Protein AF-A0A1H8KKC1-F1 (afdb_monomer)

Structure (mmCIF, N/CA/C/O backbone):
data_AF-A0A1H8KKC1-F1
#
_entry.id   AF-A0A1H8KKC1-F1
#
loop_
_atom_site.group_PDB
_atom_site.id
_atom_site.type_symbol
_atom_site.label_atom_id
_atom_site.label_alt_id
_atom_site.label_comp_id
_atom_site.label_asym_id
_atom_site.label_entity_id
_atom_site.label_seq_id
_atom_site.pdbx_PDB_ins_code
_atom_site.Cartn_x
_atom_site.Cartn_y
_atom_site.Cartn_z
_atom_site.occupancy
_atom_site.B_iso_or_equiv
_atom_site.auth_seq_id
_atom_site.auth_comp_id
_atom_site.auth_asym_id
_atom_site.auth_atom_id
_atom_site.pdbx_PDB_model_num
ATOM 1 N N . MET A 1 1 ? -17.901 3.621 49.741 1.00 59.78 1 MET A N 1
ATOM 2 C CA . MET A 1 1 ? -17.355 4.451 48.638 1.00 59.78 1 MET A CA 1
ATOM 3 C C . MET A 1 1 ? -15.891 4.123 48.328 1.00 59.78 1 MET A C 1
ATOM 5 O O . MET A 1 1 ? -15.571 3.999 47.155 1.00 59.78 1 MET A O 1
ATOM 9 N N . GLN A 1 2 ? -15.038 3.883 49.335 1.00 65.50 2 GLN A N 1
ATOM 10 C CA . GLN A 1 2 ? -13.602 3.574 49.175 1.00 65.50 2 GLN A CA 1
ATOM 11 C C . GLN A 1 2 ? -13.290 2.409 48.209 1.00 65.50 2 GLN A C 1
ATOM 13 O O . GLN A 1 2 ? -12.431 2.554 47.342 1.00 65.50 2 GLN A O 1
ATOM 18 N N . ASN A 1 3 ? -14.054 1.308 48.264 1.00 83.56 3 ASN A N 1
ATOM 19 C CA . ASN A 1 3 ? -13.833 0.157 47.374 1.00 83.56 3 ASN A CA 1
ATOM 20 C C . ASN A 1 3 ? -14.059 0.492 45.889 1.00 83.56 3 ASN A C 1
ATOM 22 O O . ASN A 1 3 ? -13.302 0.036 45.040 1.00 83.56 3 ASN A O 1
ATOM 26 N N . ARG A 1 4 ? -15.053 1.329 45.550 1.00 89.81 4 ARG A N 1
ATOM 27 C CA . ARG A 1 4 ? -15.348 1.677 44.144 1.00 89.81 4 ARG A CA 1
ATOM 28 C C . ARG A 1 4 ? -14.224 2.497 43.518 1.00 89.81 4 ARG A C 1
ATOM 30 O O . ARG A 1 4 ? -13.838 2.231 42.386 1.00 89.81 4 ARG A O 1
ATOM 37 N N . THR A 1 5 ? -13.661 3.443 44.264 1.00 91.19 5 THR A N 1
ATOM 38 C CA . THR A 1 5 ? -12.532 4.257 43.796 1.00 91.19 5 THR A CA 1
ATOM 39 C C . THR A 1 5 ? -11.295 3.401 43.523 1.00 91.19 5 THR A C 1
ATOM 41 O O . THR A 1 5 ? -10.593 3.646 42.544 1.00 91.19 5 THR A O 1
ATOM 44 N N . ALA A 1 6 ? -11.043 2.374 44.343 1.00 94.06 6 ALA A N 1
ATOM 45 C CA . ALA A 1 6 ? -9.953 1.429 44.110 1.00 94.06 6 ALA A CA 1
ATOM 46 C C . ALA A 1 6 ? -10.154 0.627 42.811 1.00 94.06 6 ALA A C 1
ATOM 48 O O . ALA A 1 6 ? -9.242 0.575 41.990 1.00 94.06 6 ALA A O 1
ATOM 49 N N . PHE A 1 7 ? -11.357 0.088 42.571 1.00 94.81 7 PHE A N 1
ATOM 50 C CA . PHE A 1 7 ? -11.666 -0.633 41.327 1.00 94.81 7 PHE A CA 1
ATOM 51 C C . PHE A 1 7 ? -11.572 0.252 40.082 1.00 94.81 7 PHE A C 1
ATOM 53 O O . PHE A 1 7 ? -11.064 -0.184 39.054 1.00 94.81 7 PHE A O 1
ATOM 60 N N . LEU A 1 8 ? -12.010 1.507 40.172 1.00 95.25 8 LEU A N 1
ATOM 61 C CA . LEU A 1 8 ? -11.890 2.471 39.080 1.00 95.25 8 LEU A CA 1
ATOM 62 C C . LEU A 1 8 ? -10.422 2.762 38.726 1.00 95.25 8 LEU A C 1
ATOM 64 O O . LEU A 1 8 ? -10.060 2.760 37.550 1.00 95.25 8 LEU A O 1
ATOM 68 N N . LYS A 1 9 ? -9.560 2.960 39.735 1.00 96.06 9 LYS A N 1
ATOM 69 C CA . LYS A 1 9 ? -8.109 3.102 39.527 1.00 96.06 9 LYS A CA 1
ATOM 70 C C . LYS A 1 9 ? -7.508 1.834 38.921 1.00 96.06 9 LYS A C 1
ATOM 72 O O . LYS A 1 9 ? -6.733 1.930 37.977 1.00 96.06 9 LYS A O 1
ATOM 77 N N . ALA A 1 10 ? -7.896 0.660 39.418 1.00 96.12 10 ALA A N 1
ATOM 78 C CA . ALA A 1 10 ? -7.444 -0.620 38.878 1.00 96.12 10 ALA A CA 1
ATOM 79 C C . ALA A 1 10 ? -7.831 -0.793 37.399 1.00 96.12 10 ALA A C 1
ATOM 81 O O . ALA A 1 10 ? -6.991 -1.199 36.603 1.00 96.12 10 ALA A O 1
ATOM 82 N N . GLY A 1 11 ? -9.055 -0.413 37.010 1.00 96.00 11 GLY A N 1
ATOM 83 C CA . GLY A 1 11 ? -9.489 -0.404 35.610 1.00 96.00 11 GLY A CA 1
ATOM 84 C C . GLY A 1 11 ? -8.635 0.510 34.731 1.00 96.00 11 GLY A C 1
ATOM 85 O O . GLY A 1 11 ? -8.224 0.110 33.643 1.00 96.00 11 GLY A O 1
ATOM 86 N N . ALA A 1 12 ? -8.300 1.705 35.224 1.00 97.38 12 ALA A N 1
ATOM 87 C CA . ALA A 1 12 ? -7.409 2.622 34.519 1.00 97.38 12 ALA A CA 1
ATOM 88 C C . ALA A 1 12 ? -5.997 2.040 34.337 1.00 97.38 12 ALA A C 1
ATOM 90 O O . ALA A 1 12 ? -5.458 2.050 33.230 1.00 97.38 12 ALA A O 1
ATOM 91 N N . TYR A 1 13 ? -5.416 1.475 35.400 1.00 97.44 13 TYR A N 1
ATOM 92 C CA . TYR A 1 13 ? -4.107 0.824 35.325 1.00 97.44 13 TYR A CA 1
ATOM 93 C C . TYR A 1 13 ? -4.112 -0.369 34.370 1.00 97.44 13 TYR A C 1
ATOM 95 O O . TYR A 1 13 ? -3.178 -0.512 33.586 1.00 97.44 13 TYR A O 1
ATOM 103 N N . ALA A 1 14 ? -5.168 -1.186 34.383 1.00 96.81 14 ALA A N 1
ATOM 104 C CA . ALA A 1 14 ? -5.309 -2.316 33.472 1.00 96.81 14 ALA A CA 1
ATOM 105 C C . ALA A 1 14 ? -5.356 -1.863 32.003 1.00 96.81 14 ALA A C 1
ATOM 107 O O . ALA A 1 14 ? -4.668 -2.445 31.168 1.00 96.81 14 ALA A O 1
ATOM 108 N N . GLY A 1 15 ? -6.103 -0.796 31.691 1.00 96.38 15 GLY A N 1
ATOM 109 C CA . GLY A 1 15 ? -6.154 -0.224 30.341 1.00 96.38 15 GLY A CA 1
ATOM 110 C C . GLY A 1 15 ? -4.796 0.295 29.857 1.00 96.38 15 GLY A C 1
ATOM 111 O O . GLY A 1 15 ? -4.370 -0.019 28.741 1.00 96.38 15 GLY A O 1
ATOM 112 N N . PHE A 1 16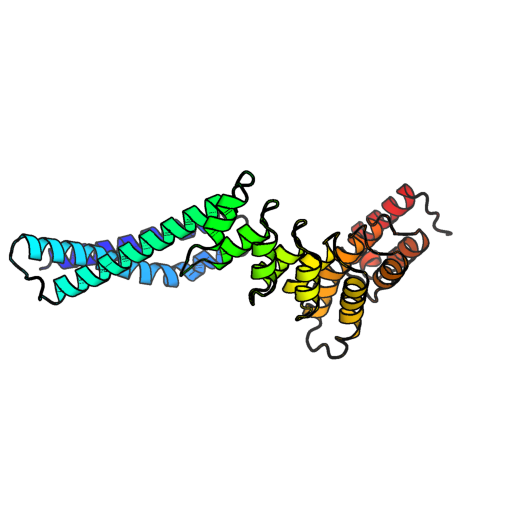 ? -4.080 1.028 30.718 1.00 98.00 16 PHE A N 1
ATOM 113 C CA . PHE A 1 16 ? -2.735 1.522 30.413 1.00 98.00 16 PHE A CA 1
ATOM 114 C C . PHE A 1 16 ? -1.749 0.367 30.188 1.00 98.00 16 PHE A C 1
ATOM 116 O O . PHE A 1 16 ? -1.063 0.311 29.165 1.00 98.00 16 PHE A O 1
ATOM 123 N N . ALA A 1 17 ? -1.697 -0.576 31.133 1.00 97.12 17 ALA A N 1
ATOM 124 C CA . ALA A 1 17 ? -0.772 -1.701 31.107 1.00 97.12 17 ALA A CA 1
ATOM 125 C C . ALA A 1 17 ? -1.034 -2.625 29.912 1.00 97.12 17 ALA A C 1
ATOM 127 O O . ALA A 1 17 ? -0.095 -2.982 29.208 1.00 97.12 17 ALA A O 1
ATOM 128 N N . GLY A 1 18 ? -2.298 -2.955 29.630 1.00 95.88 18 GLY A N 1
ATOM 129 C CA . GLY A 1 18 ? -2.666 -3.786 28.482 1.00 95.88 18 GLY A CA 1
ATOM 130 C C . GLY A 1 18 ? -2.228 -3.171 27.153 1.00 95.88 18 GLY A C 1
ATOM 131 O O . GLY A 1 18 ? -1.627 -3.850 26.325 1.00 95.88 18 GLY A O 1
ATOM 132 N N . THR A 1 19 ? -2.437 -1.864 26.981 1.00 95.94 19 THR A N 1
ATOM 133 C CA . THR A 1 19 ? -1.998 -1.147 25.770 1.00 95.94 19 THR A CA 1
ATOM 134 C C . THR A 1 19 ? -0.480 -1.086 25.669 1.00 95.94 19 THR A C 1
ATOM 136 O O . THR A 1 19 ? 0.076 -1.262 24.590 1.00 95.94 19 THR A O 1
ATOM 139 N N . THR A 1 20 ? 0.204 -0.905 26.799 1.00 96.12 20 THR A N 1
ATOM 140 C CA . THR A 1 20 ? 1.671 -0.918 26.861 1.00 96.12 20 THR A CA 1
ATOM 141 C C . THR A 1 20 ? 2.222 -2.271 26.420 1.00 96.12 20 THR A C 1
ATOM 143 O O . THR A 1 20 ? 3.090 -2.322 25.554 1.00 96.12 20 THR A O 1
ATOM 146 N N . ILE A 1 21 ? 1.680 -3.367 26.958 1.00 96.50 21 ILE A N 1
ATOM 147 C CA . ILE A 1 21 ? 2.078 -4.732 26.595 1.00 96.50 21 ILE A CA 1
ATOM 148 C C . ILE A 1 21 ? 1.839 -4.979 25.103 1.00 96.50 21 ILE A C 1
ATOM 150 O O . ILE A 1 21 ? 2.734 -5.474 24.421 1.00 96.50 21 ILE A O 1
ATOM 154 N N . PHE A 1 22 ? 0.671 -4.588 24.585 1.00 95.12 22 PHE A N 1
ATOM 155 C CA . PHE A 1 22 ? 0.351 -4.729 23.166 1.00 95.12 22 PHE A CA 1
ATOM 156 C C . PHE A 1 22 ? 1.339 -3.970 22.273 1.00 95.12 22 PHE A C 1
ATOM 158 O O . PHE A 1 22 ? 1.844 -4.537 21.308 1.00 95.12 22 PHE A O 1
ATOM 165 N N . ILE A 1 23 ? 1.652 -2.713 22.603 1.00 94.19 23 ILE A N 1
ATOM 166 C CA . ILE A 1 23 ? 2.611 -1.908 21.837 1.00 94.19 23 ILE A CA 1
ATOM 167 C C . ILE A 1 23 ? 3.994 -2.546 21.884 1.00 94.19 23 ILE A C 1
ATOM 169 O O . ILE A 1 23 ? 4.608 -2.718 20.838 1.00 94.19 23 ILE A O 1
ATOM 173 N N . VAL A 1 24 ? 4.473 -2.943 23.065 1.00 94.69 24 VAL A N 1
ATOM 174 C CA . VAL A 1 24 ? 5.769 -3.620 23.207 1.00 94.69 24 VAL A CA 1
ATOM 175 C C . VAL A 1 24 ? 5.807 -4.863 22.317 1.00 94.69 24 VAL A C 1
ATOM 177 O O . VAL A 1 24 ? 6.713 -5.002 21.499 1.00 94.69 24 VAL A O 1
ATOM 180 N N . GLN A 1 25 ? 4.788 -5.719 22.385 1.00 94.38 25 GLN A N 1
ATOM 181 C CA . GLN A 1 25 ? 4.707 -6.903 21.535 1.00 94.38 25 GLN A CA 1
ATOM 182 C C . GLN A 1 25 ? 4.684 -6.548 20.040 1.00 94.38 25 GLN A C 1
ATOM 184 O O . GLN A 1 25 ? 5.414 -7.161 19.263 1.00 94.38 25 GLN A O 1
ATOM 189 N N . ALA A 1 26 ? 3.897 -5.554 19.624 1.00 91.69 26 ALA A N 1
ATOM 190 C CA . ALA A 1 26 ? 3.816 -5.116 18.231 1.00 91.69 26 ALA A CA 1
ATOM 191 C C . ALA A 1 26 ? 5.156 -4.569 17.712 1.00 91.69 26 ALA A C 1
ATOM 193 O O . ALA A 1 26 ? 5.534 -4.844 16.577 1.00 91.69 26 ALA A O 1
ATOM 194 N N . VAL A 1 27 ? 5.905 -3.837 18.542 1.00 93.50 27 VAL A N 1
ATOM 195 C CA . VAL A 1 27 ? 7.229 -3.321 18.177 1.00 93.50 27 VAL A CA 1
ATOM 196 C C . VAL A 1 27 ? 8.231 -4.457 18.001 1.00 93.50 27 VAL A C 1
ATOM 198 O O . VAL A 1 27 ? 8.901 -4.514 16.974 1.00 93.50 27 VAL A O 1
ATOM 201 N N . PHE A 1 28 ? 8.300 -5.388 18.953 1.00 93.00 28 PHE A N 1
ATOM 202 C CA . PHE A 1 28 ? 9.265 -6.494 18.908 1.00 93.00 28 PHE A CA 1
ATOM 203 C C . PHE A 1 28 ? 8.916 -7.593 17.896 1.00 93.00 28 PHE A C 1
ATOM 205 O O . PHE A 1 28 ? 9.763 -8.426 17.589 1.00 93.00 28 PHE A O 1
ATOM 212 N N . THR A 1 29 ? 7.695 -7.599 17.359 1.00 92.50 29 THR A N 1
ATOM 213 C CA . THR A 1 29 ? 7.282 -8.509 16.276 1.00 92.50 29 THR A CA 1
ATOM 214 C C . THR A 1 29 ? 7.305 -7.851 14.895 1.00 92.50 29 THR A C 1
ATOM 216 O O . THR A 1 29 ? 7.076 -8.527 13.893 1.00 92.50 29 THR A O 1
ATOM 219 N N . SER A 1 30 ? 7.587 -6.548 14.814 1.00 89.94 30 SER A N 1
ATOM 220 C CA . SER A 1 30 ? 7.600 -5.814 13.551 1.00 89.94 30 SER A CA 1
ATOM 221 C C . SER A 1 30 ? 8.917 -5.990 12.799 1.00 89.94 30 SER A C 1
ATOM 223 O O . SER A 1 30 ? 9.997 -5.931 13.379 1.00 89.94 30 SER A O 1
ATOM 225 N N . ALA A 1 31 ? 8.823 -6.117 11.475 1.00 85.31 31 ALA A N 1
ATOM 226 C CA . ALA A 1 31 ? 9.973 -6.085 10.573 1.00 85.31 31 ALA A CA 1
ATOM 227 C C . ALA A 1 31 ? 10.415 -4.651 10.207 1.00 85.31 31 ALA A C 1
ATOM 229 O O . ALA A 1 31 ? 11.381 -4.474 9.468 1.00 85.31 31 ALA A O 1
ATOM 230 N N . SER A 1 32 ? 9.706 -3.618 10.684 1.00 86.12 32 SER A N 1
ATOM 231 C CA . SER A 1 32 ? 10.012 -2.221 10.362 1.00 86.12 32 SER A CA 1
ATOM 232 C C . SER A 1 32 ? 11.004 -1.606 11.346 1.00 86.12 32 SER A C 1
ATOM 234 O O . SER A 1 32 ? 10.767 -1.597 12.554 1.00 86.12 32 SER A O 1
ATOM 236 N N . SER A 1 33 ? 12.049 -0.959 10.827 1.00 80.94 33 SER A N 1
ATOM 237 C CA . SER A 1 33 ? 12.998 -0.170 11.625 1.00 80.94 33 SER A CA 1
ATOM 238 C C . SER A 1 33 ? 12.344 1.024 12.333 1.00 80.94 33 SER A C 1
ATOM 240 O O . SER A 1 33 ? 12.820 1.461 13.379 1.00 80.94 33 SER A O 1
ATOM 242 N N . THR A 1 34 ? 11.211 1.524 11.827 1.00 86.38 34 THR A N 1
ATOM 243 C CA . THR A 1 34 ? 10.453 2.619 12.457 1.00 86.38 34 THR A CA 1
ATOM 244 C C . THR A 1 34 ? 9.564 2.161 13.612 1.00 86.38 34 THR A C 1
ATOM 246 O O . THR A 1 34 ? 9.026 3.001 14.333 1.00 86.38 34 THR A O 1
ATOM 249 N N . ALA A 1 35 ? 9.422 0.850 13.840 1.00 88.06 35 ALA A N 1
ATOM 250 C CA . ALA A 1 35 ? 8.540 0.321 14.876 1.00 88.06 35 ALA A CA 1
ATOM 251 C C . ALA A 1 35 ? 8.918 0.811 16.283 1.00 88.06 35 ALA A C 1
ATOM 253 O O . ALA A 1 35 ? 8.034 1.063 17.096 1.00 88.06 35 ALA A O 1
ATOM 254 N N . ALA A 1 36 ? 10.208 1.043 16.554 1.00 90.44 36 ALA A N 1
ATOM 255 C CA . ALA A 1 36 ? 10.691 1.537 17.845 1.00 90.44 36 ALA A CA 1
ATOM 256 C C . ALA A 1 36 ? 10.066 2.881 18.273 1.00 90.44 36 ALA A C 1
ATOM 258 O O . ALA A 1 36 ? 9.927 3.134 19.471 1.00 90.44 36 ALA A O 1
ATOM 259 N N . ILE A 1 37 ? 9.604 3.708 17.322 1.00 90.38 37 ILE A N 1
ATOM 260 C CA . ILE A 1 37 ? 8.856 4.947 17.606 1.00 90.38 37 ILE A CA 1
ATOM 261 C C . ILE A 1 37 ? 7.595 4.648 18.436 1.00 90.38 37 ILE A C 1
ATOM 263 O O . ILE A 1 37 ? 7.208 5.448 19.289 1.00 90.38 37 ILE A O 1
ATOM 267 N N . GLY A 1 38 ? 6.995 3.466 18.262 1.00 88.06 38 GLY A N 1
ATOM 268 C CA . GLY A 1 38 ? 5.845 3.011 19.039 1.00 88.06 38 GLY A CA 1
ATOM 269 C C . GLY A 1 38 ? 6.093 3.002 20.550 1.00 88.06 38 GLY A C 1
ATOM 270 O O . GLY A 1 38 ? 5.189 3.352 21.305 1.00 88.06 38 GLY A O 1
ATOM 271 N N . LEU A 1 39 ? 7.318 2.704 21.003 1.00 93.12 39 LEU A N 1
ATOM 272 C CA . LEU A 1 39 ? 7.665 2.723 22.431 1.00 93.12 39 LEU A CA 1
ATOM 273 C C . LEU A 1 39 ? 7.623 4.143 23.011 1.00 93.12 39 LEU A C 1
ATOM 275 O O . LEU A 1 39 ? 7.137 4.351 24.120 1.00 93.12 39 LEU A O 1
ATOM 279 N N . ILE A 1 40 ? 8.069 5.138 22.241 1.00 94.62 40 ILE A N 1
ATOM 280 C CA . ILE A 1 40 ? 8.022 6.554 22.640 1.00 94.62 40 ILE A CA 1
ATOM 281 C C . ILE A 1 40 ? 6.565 7.030 22.729 1.00 94.62 40 ILE A C 1
ATOM 283 O O . ILE A 1 40 ? 6.220 7.858 23.570 1.00 94.62 40 ILE A O 1
ATOM 287 N N . MET A 1 41 ? 5.686 6.470 21.896 1.00 93.88 41 MET A N 1
ATOM 288 C CA . MET A 1 41 ? 4.268 6.824 21.851 1.00 93.88 41 MET A CA 1
ATOM 289 C C . MET A 1 41 ? 3.404 6.111 22.906 1.00 93.88 41 MET A C 1
ATOM 291 O O . MET A 1 41 ? 2.202 6.375 22.976 1.00 93.88 41 MET A O 1
ATOM 295 N N . ILE A 1 42 ? 3.974 5.255 23.768 1.00 95.38 42 ILE A N 1
ATOM 296 C CA . ILE A 1 42 ? 3.220 4.537 24.814 1.00 95.38 42 ILE A CA 1
ATOM 297 C C . ILE A 1 42 ? 2.340 5.471 25.659 1.00 95.38 42 ILE A C 1
ATOM 299 O O . ILE A 1 42 ? 1.173 5.135 25.838 1.00 95.38 42 ILE A O 1
ATOM 303 N N . PRO A 1 43 ? 2.792 6.646 26.143 1.00 95.88 43 PRO A N 1
ATOM 304 C CA . PRO A 1 43 ? 1.923 7.534 26.915 1.00 95.88 43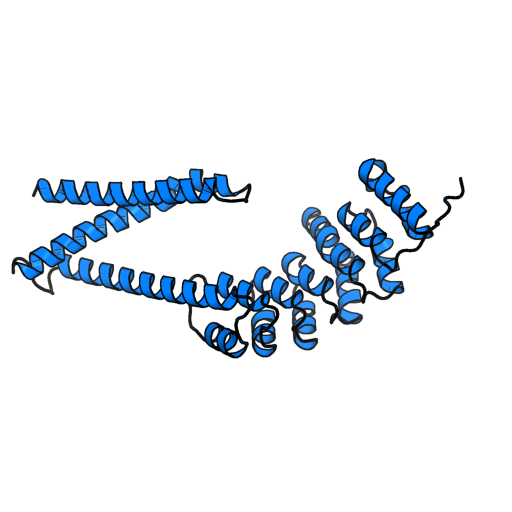 PRO A CA 1
ATOM 305 C C . PRO A 1 43 ? 0.711 8.030 26.112 1.00 95.88 43 PRO A C 1
ATOM 307 O O . PRO A 1 43 ? -0.398 8.086 26.644 1.00 95.88 43 PRO A O 1
ATOM 310 N N . PHE A 1 44 ? 0.900 8.330 24.822 1.00 95.06 44 PHE A N 1
ATOM 311 C CA . PHE A 1 44 ? -0.152 8.854 23.945 1.00 95.06 44 PHE A CA 1
ATOM 312 C C . PHE A 1 44 ? -1.274 7.844 23.700 1.00 95.06 44 PHE A C 1
ATOM 314 O O . PHE A 1 44 ? -2.427 8.246 23.579 1.00 95.06 44 PHE A O 1
ATOM 321 N N . TYR A 1 45 ? -0.967 6.546 23.681 1.00 93.38 45 TYR A N 1
ATOM 322 C CA . TYR A 1 45 ? -1.973 5.484 23.560 1.00 93.38 45 TYR A CA 1
ATOM 323 C C . TYR A 1 45 ? -2.444 4.952 24.920 1.00 93.38 45 TYR A C 1
ATOM 325 O O . TYR A 1 45 ? -3.616 4.618 25.103 1.00 93.38 45 TYR A O 1
ATOM 333 N N . GLY A 1 46 ? -1.542 4.909 25.897 1.00 96.19 46 GLY A N 1
ATOM 334 C CA . GLY A 1 46 ? -1.777 4.366 27.226 1.00 96.19 46 GLY A CA 1
ATOM 335 C C . GLY A 1 46 ? -2.752 5.205 28.044 1.00 96.19 46 GLY A C 1
ATOM 336 O O . GLY A 1 46 ? -3.636 4.639 28.683 1.00 96.19 46 GLY A O 1
ATOM 337 N N . PHE A 1 47 ? -2.653 6.540 28.019 1.00 96.69 47 PHE A N 1
ATOM 338 C CA . PHE A 1 47 ? -3.579 7.396 28.774 1.00 96.69 47 PHE A CA 1
ATOM 339 C C . PHE A 1 47 ? -5.031 7.319 28.268 1.00 96.69 47 PHE A C 1
ATOM 341 O O . PHE A 1 47 ? -5.923 7.117 29.098 1.00 96.69 47 PHE A O 1
ATOM 348 N N . PRO A 1 48 ? -5.315 7.396 26.951 1.00 96.25 48 PRO A N 1
ATOM 349 C CA . PRO A 1 48 ? -6.656 7.125 26.438 1.00 96.25 48 PRO A CA 1
ATOM 350 C C . PRO A 1 48 ? -7.166 5.737 26.829 1.00 96.25 48 PRO A C 1
ATOM 352 O O . PRO A 1 48 ? -8.301 5.608 27.290 1.00 96.25 48 PRO A O 1
ATOM 355 N N . ALA A 1 49 ? -6.323 4.705 26.727 1.00 96.06 49 ALA A N 1
ATOM 356 C CA . ALA A 1 49 ? -6.700 3.353 27.121 1.00 96.06 49 ALA A CA 1
ATOM 357 C C . ALA A 1 49 ? -6.986 3.224 28.624 1.00 96.06 49 ALA A C 1
ATOM 359 O O . ALA A 1 49 ? -7.899 2.498 29.017 1.00 96.06 49 ALA A O 1
ATOM 360 N N . ALA A 1 50 ? -6.270 3.966 29.471 1.00 97.50 50 ALA A N 1
ATOM 361 C CA . ALA A 1 50 ? -6.582 4.080 30.891 1.00 97.50 50 ALA A CA 1
ATOM 362 C C . ALA A 1 50 ? -7.975 4.693 31.106 1.00 97.50 50 ALA A C 1
ATOM 364 O O . ALA A 1 50 ? -8.759 4.192 31.911 1.00 97.50 50 ALA A O 1
ATOM 365 N N . GLY A 1 51 ? -8.318 5.735 30.344 1.00 96.94 51 GLY A N 1
ATOM 366 C CA . GLY A 1 51 ? -9.659 6.320 30.337 1.00 96.94 51 GLY A CA 1
ATOM 367 C C . GLY A 1 51 ? -10.742 5.309 29.945 1.00 96.94 51 GLY A C 1
ATOM 368 O O . GLY A 1 51 ? -11.755 5.197 30.634 1.00 96.94 51 GLY A O 1
ATOM 369 N N . VAL A 1 52 ? -10.504 4.513 28.897 1.00 96.50 52 VAL A N 1
ATOM 370 C CA . VAL A 1 52 ? -11.410 3.431 28.466 1.00 96.50 52 VAL A CA 1
ATOM 371 C C . VAL A 1 52 ? -11.558 2.367 29.556 1.00 96.50 52 VAL A C 1
ATOM 373 O O . VAL A 1 52 ? -12.678 1.983 29.891 1.00 96.50 52 VAL A O 1
ATOM 376 N N . GLY A 1 53 ? -10.451 1.923 30.159 1.00 96.94 53 GLY A N 1
ATOM 377 C CA . GLY A 1 53 ? -10.457 0.945 31.249 1.00 96.94 53 GLY A CA 1
ATOM 378 C C . GLY A 1 53 ? -11.222 1.435 32.482 1.00 96.94 53 GLY A C 1
ATOM 379 O O . GLY A 1 53 ? -12.023 0.698 33.059 1.00 96.94 53 GLY A O 1
ATOM 380 N N . TRP A 1 54 ? -11.053 2.707 32.850 1.00 97.81 54 TRP A N 1
ATOM 381 C CA . TRP A 1 54 ? -11.839 3.354 33.902 1.00 97.81 54 TRP A CA 1
ATOM 382 C C . TRP A 1 54 ? -13.332 3.399 33.554 1.00 97.81 54 TRP A C 1
ATOM 384 O O . TRP A 1 54 ? -14.172 3.018 34.372 1.00 97.81 54 TRP A O 1
ATOM 394 N N . ALA A 1 55 ? -13.669 3.824 32.333 1.00 97.12 55 ALA A N 1
ATOM 395 C CA . ALA A 1 55 ? -15.046 3.98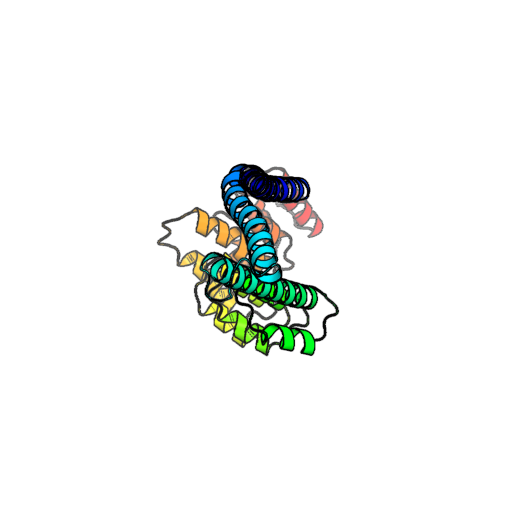2 31.873 1.00 97.12 55 ALA A CA 1
ATOM 396 C C . ALA A 1 55 ? -15.792 2.643 31.772 1.00 97.12 55 ALA A C 1
ATOM 398 O O . ALA A 1 55 ? -16.988 2.587 32.064 1.00 97.12 55 ALA A O 1
ATOM 399 N N . LEU A 1 56 ? -15.094 1.550 31.450 1.00 96.88 56 LEU A N 1
ATOM 400 C CA . LEU A 1 56 ? -15.635 0.190 31.504 1.00 96.88 56 LEU A CA 1
ATOM 401 C C . LEU A 1 56 ? -16.052 -0.201 32.926 1.00 96.88 56 LEU A C 1
ATOM 403 O O . LEU A 1 56 ? -17.188 -0.627 33.142 1.00 96.88 56 LEU A O 1
ATOM 407 N N . VAL A 1 57 ? -15.168 -0.004 33.909 1.00 97.00 57 VAL A N 1
ATOM 408 C CA . VAL A 1 57 ? -15.474 -0.300 35.320 1.00 97.00 57 VAL A CA 1
ATOM 409 C C . VAL A 1 57 ? -16.590 0.608 35.841 1.00 97.00 57 VAL A C 1
ATOM 411 O O . VAL A 1 57 ? -17.501 0.145 36.529 1.00 97.00 57 VAL A O 1
ATOM 414 N N . TYR A 1 58 ? -16.567 1.892 35.477 1.00 96.88 58 TYR A N 1
ATOM 415 C CA . TYR A 1 58 ? -17.634 2.837 35.801 1.00 96.88 58 TYR A CA 1
ATOM 416 C C . TYR A 1 58 ? -18.986 2.371 35.250 1.00 96.88 58 TYR A C 1
ATOM 418 O O . TYR A 1 58 ? -19.978 2.333 35.980 1.00 96.88 58 TYR A O 1
ATOM 426 N N . SER A 1 59 ? -19.014 1.963 33.980 1.00 96.69 59 SER A N 1
ATOM 427 C CA . SER A 1 59 ? -20.227 1.491 33.312 1.00 96.69 59 SER A CA 1
ATOM 428 C C . SER A 1 59 ? -20.765 0.219 33.961 1.00 96.69 59 SER A C 1
ATOM 430 O O . SER A 1 59 ? -21.972 0.104 34.166 1.00 96.69 59 SER A O 1
ATOM 432 N N . ALA A 1 60 ? -19.889 -0.699 34.382 1.00 95.94 60 ALA A N 1
ATOM 433 C CA . ALA A 1 60 ? -20.292 -1.883 35.136 1.00 95.94 60 ALA A CA 1
ATOM 434 C C . ALA A 1 60 ? -20.985 -1.513 36.460 1.00 95.94 60 ALA A C 1
ATOM 436 O O . ALA A 1 60 ? -22.049 -2.053 36.768 1.00 95.94 60 ALA A O 1
ATOM 437 N N . PHE A 1 61 ? -20.448 -0.549 37.219 1.00 95.88 61 PHE A N 1
ATOM 438 C CA . PHE A 1 61 ? -21.114 -0.068 38.434 1.00 95.88 61 PHE A CA 1
ATOM 439 C C . PHE A 1 61 ? -22.452 0.616 38.146 1.00 95.88 61 PHE A C 1
ATOM 441 O O . PHE A 1 61 ? -23.412 0.361 38.868 1.00 95.88 61 PHE A O 1
ATOM 448 N N . ALA A 1 62 ? -22.545 1.425 37.089 1.00 95.19 62 ALA A N 1
ATOM 449 C CA . ALA A 1 62 ? -23.800 2.065 36.697 1.00 95.19 62 ALA A CA 1
ATOM 450 C C . ALA A 1 62 ? -24.887 1.032 36.344 1.00 95.19 62 ALA A C 1
ATOM 452 O O . ALA A 1 62 ? -26.033 1.174 36.767 1.00 95.19 62 ALA A O 1
ATOM 453 N N . VAL A 1 63 ? -24.523 -0.046 35.640 1.00 94.94 63 VAL A N 1
ATOM 454 C CA . VAL A 1 63 ? -25.434 -1.159 35.321 1.00 94.94 63 VAL A CA 1
ATOM 455 C C . VAL A 1 63 ? -25.857 -1.917 36.583 1.00 94.94 63 VAL A C 1
ATOM 457 O O . VAL A 1 63 ? -27.027 -2.270 36.720 1.00 94.94 63 VAL A O 1
ATOM 460 N N . LEU A 1 64 ? -24.941 -2.154 37.528 1.00 94.62 64 LEU A N 1
ATOM 461 C CA . LEU A 1 64 ? -25.267 -2.793 38.810 1.00 94.62 64 LEU A CA 1
ATOM 462 C C . LEU A 1 64 ? -26.198 -1.924 39.668 1.00 94.62 64 LEU A C 1
ATOM 464 O O . LEU A 1 64 ? -27.135 -2.441 40.278 1.00 94.62 64 LEU A O 1
ATOM 468 N N . ASP A 1 65 ? -25.973 -0.612 39.702 1.00 94.00 65 ASP A N 1
ATOM 469 C CA . ASP A 1 65 ? -26.827 0.331 40.429 1.00 94.00 65 ASP A CA 1
ATOM 470 C C . ASP A 1 65 ? -28.225 0.414 39.799 1.00 94.00 65 ASP A C 1
ATOM 472 O O . ASP A 1 65 ? -29.219 0.410 40.523 1.00 94.00 65 ASP A O 1
ATOM 476 N N . LEU A 1 66 ? -28.320 0.382 38.466 1.00 94.31 66 LEU A N 1
ATOM 477 C CA . LEU A 1 66 ? -29.594 0.292 37.750 1.00 94.31 66 LEU A CA 1
ATOM 478 C C . LEU A 1 66 ? -30.331 -1.024 38.059 1.00 94.31 66 LEU A C 1
ATOM 480 O O . LEU A 1 66 ? -31.513 -1.004 38.392 1.00 94.31 66 LEU A O 1
ATOM 484 N N . ARG A 1 67 ? -29.636 -2.171 38.010 1.00 94.88 67 ARG A N 1
ATOM 485 C CA . ARG A 1 67 ? -30.224 -3.498 38.298 1.00 94.88 67 ARG A CA 1
ATOM 486 C C . ARG A 1 67 ? -30.679 -3.658 39.745 1.00 94.88 67 ARG A C 1
ATOM 488 O O . ARG A 1 67 ? -31.648 -4.360 40.002 1.00 94.88 67 ARG A O 1
ATOM 495 N N . SER A 1 68 ? -29.976 -3.031 40.685 1.00 94.06 68 SER A N 1
ATOM 496 C CA . SER A 1 68 ? -30.320 -3.072 42.113 1.00 94.06 68 SER A CA 1
ATOM 497 C C . SER A 1 68 ? -31.364 -2.027 42.522 1.00 94.06 68 SER A C 1
ATOM 499 O O . SER A 1 68 ? -31.652 -1.901 43.710 1.00 94.06 68 SER A O 1
ATOM 501 N N . GLY A 1 69 ? -31.917 -1.267 41.568 1.00 93.25 69 GLY A N 1
ATOM 502 C CA . GLY A 1 69 ? -32.916 -0.227 41.827 1.00 93.25 69 GLY A CA 1
ATOM 503 C C . GLY A 1 69 ? -32.358 1.040 42.486 1.00 93.25 69 GLY A C 1
ATOM 504 O O . GLY A 1 69 ? -33.125 1.913 42.878 1.00 93.25 69 GLY A O 1
ATOM 505 N N . LYS A 1 70 ? -31.030 1.166 42.611 1.00 91.81 70 LYS A N 1
ATOM 506 C CA . LYS A 1 70 ? -30.349 2.333 43.205 1.00 91.81 70 LYS A CA 1
ATOM 507 C C . LYS A 1 70 ? -30.213 3.507 42.239 1.00 91.81 70 LYS A C 1
ATOM 509 O O . LYS A 1 70 ? -29.925 4.620 42.670 1.00 91.81 70 LYS A O 1
ATOM 514 N N . ALA A 1 71 ? -30.385 3.260 40.945 1.00 93.31 71 ALA A N 1
ATOM 515 C CA . ALA A 1 71 ? -30.381 4.268 39.898 1.00 93.31 71 ALA A CA 1
ATOM 516 C C . ALA A 1 71 ? -31.532 4.020 38.919 1.00 93.31 71 ALA A C 1
ATOM 518 O O . ALA A 1 71 ? -32.021 2.901 38.779 1.00 93.31 71 ALA A O 1
ATOM 519 N N . SER A 1 72 ? -31.942 5.073 38.221 1.00 95.12 72 SER A N 1
ATOM 520 C CA . SER A 1 72 ? -32.924 5.017 37.134 1.00 95.12 72 SER A CA 1
ATOM 521 C C . SER A 1 72 ? -32.260 5.296 35.785 1.00 95.12 72 SER A C 1
ATOM 523 O O . SER A 1 72 ? -31.161 5.850 35.728 1.00 95.12 72 SER A O 1
ATOM 525 N N . TRP A 1 73 ? -32.949 4.992 34.683 1.00 93.19 73 TRP A N 1
ATOM 526 C CA . TRP A 1 73 ? -32.478 5.293 33.323 1.00 93.19 73 TRP A CA 1
ATOM 527 C C . TRP A 1 73 ? -32.190 6.781 33.076 1.00 93.19 73 TRP A C 1
ATOM 529 O O . TRP A 1 73 ? -31.346 7.112 32.249 1.00 93.19 73 TRP A O 1
ATOM 539 N N . ASN A 1 74 ? -32.839 7.682 33.823 1.00 95.12 74 ASN A N 1
ATOM 540 C CA . ASN A 1 74 ? -32.609 9.125 33.722 1.00 95.12 74 ASN A CA 1
ATOM 541 C C . ASN A 1 74 ? -31.429 9.621 34.584 1.00 95.12 74 ASN A C 1
ATOM 543 O O . ASN A 1 74 ? -31.129 10.812 34.626 1.00 95.12 74 ASN A O 1
ATOM 547 N N . SER A 1 75 ? -30.760 8.726 35.316 1.00 94.81 75 SER A N 1
ATOM 548 C CA . SER A 1 75 ? -29.601 9.088 36.133 1.00 94.81 75 SER A CA 1
ATOM 549 C C . SER A 1 75 ? -28.395 9.366 35.237 1.00 94.81 75 SER A C 1
ATOM 551 O O . SER A 1 75 ? -28.056 8.544 34.386 1.00 94.81 75 SER A O 1
ATOM 553 N N . ARG A 1 76 ? -27.686 10.479 35.475 1.00 93.38 76 ARG A N 1
ATOM 554 C CA . ARG A 1 76 ? -26.508 10.887 34.678 1.00 93.38 76 ARG A CA 1
ATOM 555 C C . ARG A 1 76 ? -25.471 9.771 34.519 1.00 93.38 76 ARG A C 1
ATOM 557 O O . ARG A 1 76 ? -24.943 9.574 33.432 1.00 93.38 76 ARG A O 1
ATOM 564 N N . ASN A 1 77 ? -25.226 9.007 35.584 1.00 92.62 77 ASN A N 1
ATOM 565 C CA . ASN A 1 77 ? -24.261 7.905 35.573 1.00 92.62 77 ASN A CA 1
ATOM 566 C C . ASN A 1 77 ? -24.673 6.780 34.610 1.00 92.62 77 ASN A C 1
ATOM 568 O O . ASN A 1 77 ? -23.835 6.216 33.911 1.00 92.62 77 ASN A O 1
ATOM 572 N N . VAL A 1 78 ? -25.973 6.473 34.560 1.00 95.56 78 VAL A N 1
ATOM 573 C CA . VAL A 1 78 ? -26.539 5.442 33.681 1.00 95.56 78 VAL A CA 1
ATOM 574 C C . VAL A 1 78 ? -26.547 5.925 32.234 1.00 95.56 78 VAL A C 1
ATOM 576 O O . VAL A 1 78 ? -26.170 5.167 31.349 1.00 95.56 78 VAL A O 1
ATOM 579 N N . GLN A 1 79 ? -26.890 7.193 31.991 1.00 96.44 79 GLN A N 1
ATOM 580 C CA . GLN A 1 79 ? -26.828 7.790 30.654 1.00 96.44 79 GLN A CA 1
ATOM 581 C C . GLN A 1 79 ? -25.397 7.809 30.105 1.00 96.44 79 GLN A C 1
ATOM 583 O O . GLN A 1 79 ? -25.180 7.399 28.968 1.00 96.44 79 GLN A O 1
ATOM 588 N N . PHE A 1 80 ? -24.413 8.206 30.920 1.00 95.56 80 PHE A N 1
ATOM 589 C CA . PHE A 1 80 ? -23.002 8.149 30.533 1.00 95.56 80 PHE A CA 1
ATOM 590 C C . PHE A 1 80 ? -22.580 6.723 30.166 1.00 95.56 80 PHE A C 1
ATOM 592 O O . PHE A 1 80 ? -22.011 6.507 29.099 1.00 95.56 80 PHE A O 1
ATOM 599 N N . ALA A 1 81 ? -22.898 5.745 31.021 1.00 96.19 81 ALA A N 1
ATOM 600 C CA . ALA A 1 81 ? -22.584 4.343 30.764 1.00 96.19 81 ALA A CA 1
ATOM 601 C C . ALA A 1 81 ? -23.258 3.827 29.484 1.00 96.19 81 ALA A C 1
ATOM 603 O O . ALA A 1 81 ? -22.622 3.137 28.693 1.00 96.19 81 ALA A O 1
ATOM 604 N N . ALA A 1 82 ? -24.521 4.191 29.246 1.00 96.31 82 ALA A N 1
ATOM 605 C CA . ALA A 1 82 ? -25.251 3.805 28.044 1.00 96.31 82 ALA A CA 1
ATOM 606 C C . ALA A 1 82 ? -24.600 4.371 26.774 1.00 96.31 82 ALA A C 1
ATOM 608 O O . ALA A 1 82 ? -24.368 3.623 25.827 1.00 96.31 82 ALA A O 1
ATOM 609 N N . VAL A 1 83 ? -24.245 5.661 26.769 1.00 97.12 83 VAL A N 1
ATOM 610 C CA . VAL A 1 83 ? -23.559 6.301 25.636 1.00 97.12 83 VAL A CA 1
ATOM 611 C C . VAL A 1 83 ? -22.186 5.672 25.408 1.00 97.12 83 VAL A C 1
ATOM 613 O O . VAL A 1 83 ? -21.866 5.295 24.283 1.00 97.12 83 VAL A O 1
ATOM 616 N N . PHE A 1 84 ? -21.390 5.501 26.466 1.00 96.81 84 PHE A N 1
ATOM 617 C CA . PHE A 1 84 ? -20.064 4.894 26.368 1.00 96.81 84 PHE A CA 1
ATOM 618 C C . PHE A 1 84 ? -20.125 3.467 25.805 1.00 96.81 84 PHE A C 1
ATOM 620 O O . PHE A 1 84 ? -19.391 3.143 24.873 1.00 96.81 84 PHE A O 1
ATOM 627 N N . LEU A 1 85 ? -21.028 2.626 26.319 1.00 96.69 85 LEU A N 1
ATOM 628 C CA . LEU A 1 85 ? -21.196 1.254 25.839 1.00 96.69 85 LEU A CA 1
ATOM 629 C C . LEU A 1 85 ? -21.721 1.207 24.399 1.00 96.69 85 LEU A C 1
ATOM 631 O O . LEU A 1 85 ? -21.265 0.367 23.627 1.00 96.69 85 LEU A O 1
ATOM 635 N N . ALA A 1 86 ? -22.625 2.110 24.009 1.00 96.88 86 ALA A N 1
ATOM 636 C CA . ALA A 1 86 ? -23.103 2.202 22.630 1.00 96.88 86 ALA A CA 1
ATOM 637 C C . ALA A 1 86 ? -21.971 2.576 21.658 1.00 96.88 86 ALA A C 1
ATOM 639 O O . ALA A 1 86 ? -21.818 1.932 20.620 1.00 96.88 86 ALA A O 1
ATOM 640 N N . VAL A 1 87 ? -21.136 3.558 22.016 1.00 95.56 87 VAL A N 1
ATOM 641 C CA . VAL A 1 87 ? -19.951 3.939 21.229 1.00 95.56 87 VAL A CA 1
ATOM 642 C C . VAL A 1 87 ? -18.953 2.784 21.149 1.00 95.56 87 VAL A C 1
ATOM 644 O O . VAL A 1 87 ? -18.435 2.501 20.071 1.00 95.56 87 VAL A O 1
ATOM 647 N N . LEU A 1 88 ? -18.710 2.080 22.259 1.00 94.88 88 LEU A N 1
ATOM 648 C CA . LEU A 1 88 ? -17.798 0.938 22.294 1.00 94.88 88 LEU A CA 1
ATOM 649 C C . LEU A 1 88 ? -18.290 -0.218 21.410 1.00 94.88 88 LEU A C 1
ATOM 651 O O . LEU A 1 88 ? -17.502 -0.802 20.668 1.00 94.88 88 LEU A O 1
ATOM 655 N N . LEU A 1 89 ? -19.589 -0.527 21.456 1.00 95.69 89 LEU A N 1
ATOM 656 C CA . LEU A 1 89 ? -20.204 -1.530 20.587 1.00 95.69 89 LEU A CA 1
ATOM 657 C C . LEU A 1 89 ? -20.105 -1.125 19.115 1.00 95.69 89 LEU A C 1
ATOM 659 O O . LEU A 1 89 ? -19.705 -1.944 18.291 1.00 95.69 89 LEU A O 1
ATOM 663 N N . PHE A 1 90 ? -20.412 0.132 18.787 1.00 93.62 90 PHE A N 1
ATOM 664 C CA . PHE A 1 90 ? -20.279 0.646 17.425 1.00 93.62 90 PHE A CA 1
ATOM 665 C C . PHE A 1 90 ? -18.834 0.535 16.921 1.00 93.62 90 PHE A C 1
ATOM 667 O O . PHE A 1 90 ? -18.602 -0.003 15.840 1.00 93.62 90 PHE A O 1
ATOM 674 N N . ALA A 1 91 ? -17.854 0.955 17.727 1.00 92.25 91 ALA A N 1
ATOM 675 C CA . ALA A 1 91 ? -16.438 0.839 17.389 1.00 92.25 91 ALA A CA 1
ATOM 676 C C . ALA A 1 91 ? -16.006 -0.624 17.187 1.00 92.25 91 ALA A C 1
ATOM 678 O O . ALA A 1 91 ? -15.295 -0.926 16.229 1.00 92.25 91 ALA A O 1
ATOM 679 N N . GLY A 1 92 ? -16.473 -1.543 18.038 1.00 92.31 92 GLY A N 1
ATOM 680 C CA . GLY A 1 92 ? -16.204 -2.976 17.902 1.00 92.31 92 GLY A CA 1
ATOM 681 C C . GLY A 1 92 ? -16.797 -3.579 16.625 1.00 92.31 92 GLY A C 1
ATOM 682 O O . GLY A 1 92 ? -16.116 -4.332 15.928 1.00 92.31 92 GLY A O 1
ATOM 683 N N . LEU A 1 93 ? -18.035 -3.215 16.277 1.00 92.75 93 LEU A N 1
ATOM 684 C CA . LEU A 1 93 ? -18.685 -3.657 15.040 1.00 92.75 93 LEU A CA 1
ATOM 685 C C . LEU A 1 93 ? -17.963 -3.126 13.798 1.00 92.75 93 LEU A C 1
ATOM 687 O O . LEU A 1 93 ? -17.712 -3.895 12.872 1.00 92.75 93 LEU A O 1
ATOM 691 N N . VAL A 1 94 ? -17.580 -1.846 13.798 1.00 91.56 94 VAL A N 1
ATOM 692 C CA . VAL A 1 94 ? -16.789 -1.232 12.721 1.00 91.56 94 VAL A CA 1
ATOM 693 C C . VAL A 1 94 ? -15.447 -1.939 12.561 1.00 91.56 94 VAL A C 1
ATOM 695 O O . VAL A 1 94 ? -15.094 -2.320 11.447 1.00 91.56 94 VAL A O 1
ATOM 698 N N . PHE A 1 95 ? -14.714 -2.157 13.657 1.00 91.69 95 PHE A N 1
ATOM 699 C CA . PHE A 1 95 ? -13.425 -2.848 13.621 1.00 91.69 95 PHE A CA 1
ATOM 700 C C . PHE A 1 95 ? -13.568 -4.257 13.041 1.00 91.69 95 PHE A C 1
ATOM 702 O O . PHE A 1 95 ? -12.797 -4.664 12.176 1.00 91.69 95 PHE A O 1
ATOM 709 N N . PHE A 1 96 ? -14.589 -5.000 13.465 1.00 92.25 96 PHE A N 1
ATOM 710 C CA . PHE A 1 96 ? -14.829 -6.346 12.959 1.00 92.25 96 PHE A CA 1
ATOM 711 C C . PHE A 1 96 ? -15.230 -6.357 11.476 1.00 92.25 96 PHE A C 1
ATOM 713 O O . PHE A 1 96 ? -14.751 -7.202 10.717 1.00 92.25 96 PHE A O 1
ATOM 720 N N . ALA A 1 97 ? -16.059 -5.404 11.041 1.00 91.31 97 ALA A N 1
ATOM 721 C CA . ALA A 1 97 ? -16.414 -5.227 9.635 1.00 91.31 97 ALA A CA 1
ATOM 722 C C . ALA A 1 97 ? -15.181 -4.890 8.781 1.00 91.31 97 ALA A C 1
ATOM 724 O O . ALA A 1 97 ? -14.960 -5.522 7.748 1.00 91.31 97 ALA A O 1
ATOM 725 N N . GLN A 1 98 ? -14.332 -3.971 9.250 1.00 93.12 98 GLN A N 1
ATOM 726 C CA . GLN A 1 98 ? -13.068 -3.620 8.604 1.00 93.12 98 GLN A CA 1
ATOM 727 C C . GLN A 1 98 ? -12.130 -4.832 8.506 1.00 93.12 98 GLN A C 1
ATOM 729 O O . GLN A 1 98 ? -11.593 -5.098 7.435 1.00 93.12 98 GLN A O 1
ATOM 734 N N . GLN A 1 99 ? -11.942 -5.593 9.589 1.00 92.69 99 GLN A N 1
ATOM 735 C CA . GLN A 1 99 ? -11.074 -6.777 9.588 1.00 92.69 99 GLN A CA 1
ATOM 736 C C . GLN A 1 99 ? -11.576 -7.850 8.622 1.00 92.69 99 GLN A C 1
ATOM 738 O O . GLN A 1 99 ? -10.782 -8.443 7.894 1.00 92.69 99 GLN A O 1
ATOM 743 N N . ARG A 1 100 ? -12.895 -8.069 8.554 1.00 94.25 100 ARG A N 1
ATOM 744 C CA . ARG A 1 100 ? -13.493 -8.973 7.563 1.00 94.25 100 ARG A CA 1
ATOM 745 C C . ARG A 1 100 ? -13.255 -8.493 6.136 1.00 94.25 100 ARG A C 1
ATOM 747 O O . ARG A 1 100 ? -12.823 -9.284 5.303 1.00 94.25 100 ARG A O 1
ATOM 754 N N . ALA A 1 101 ? -13.499 -7.213 5.865 1.00 95.25 101 ALA A N 1
ATOM 755 C CA . ALA A 1 101 ? -13.253 -6.608 4.561 1.00 95.25 101 ALA A CA 1
ATOM 756 C C . ALA A 1 101 ? -11.782 -6.745 4.142 1.00 95.25 101 ALA A C 1
ATOM 758 O O . ALA A 1 101 ? -11.487 -7.173 3.028 1.00 95.25 101 ALA A O 1
ATOM 759 N N . LEU A 1 102 ? -10.857 -6.457 5.060 1.00 95.12 102 LEU A N 1
ATOM 760 C CA . LEU A 1 102 ? -9.424 -6.566 4.822 1.00 95.12 102 LEU A CA 1
ATOM 761 C C . LEU A 1 102 ? -8.984 -8.017 4.597 1.00 95.12 102 LEU A C 1
ATOM 763 O O . LEU A 1 102 ? -8.163 -8.270 3.720 1.00 95.12 102 LEU A O 1
ATOM 767 N N . ALA A 1 103 ? -9.536 -8.968 5.353 1.00 95.62 103 ALA A N 1
ATOM 768 C CA . ALA A 1 103 ? -9.253 -10.389 5.178 1.00 95.62 103 ALA A CA 1
ATOM 769 C C . ALA A 1 103 ? -9.683 -10.887 3.791 1.00 95.62 103 ALA A C 1
ATOM 771 O O . ALA A 1 103 ? -8.935 -11.618 3.148 1.00 95.62 103 ALA A O 1
ATOM 772 N N . VAL A 1 104 ? -10.849 -10.453 3.302 1.00 96.38 104 VAL A N 1
ATOM 773 C CA . VAL A 1 104 ? -11.308 -10.773 1.943 1.00 96.38 104 VAL A CA 1
ATOM 774 C C . VAL A 1 104 ? -10.412 -10.103 0.902 1.00 96.38 104 VAL A C 1
ATOM 776 O O . VAL A 1 104 ? -9.944 -10.775 -0.009 1.00 96.38 104 VAL A O 1
ATOM 779 N N . ALA A 1 105 ? -10.105 -8.813 1.053 1.00 96.12 105 ALA A N 1
ATOM 780 C CA . ALA A 1 105 ? -9.295 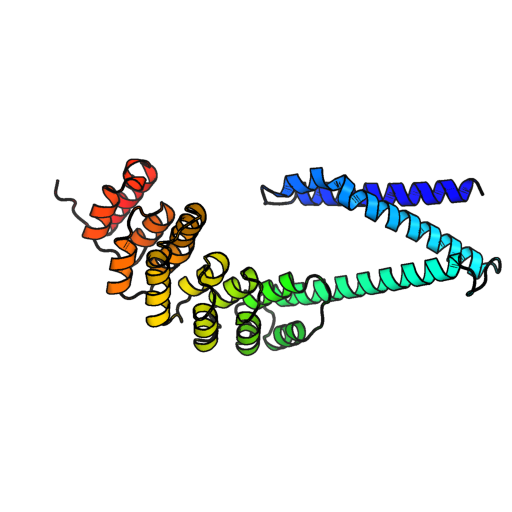-8.074 0.084 1.00 96.12 105 ALA A CA 1
ATOM 781 C C . ALA A 1 105 ? -7.842 -8.577 -0.011 1.00 96.12 105 ALA A C 1
ATOM 783 O O . ALA A 1 105 ? -7.237 -8.495 -1.072 1.00 96.12 105 ALA A O 1
ATOM 784 N N . LYS A 1 106 ? -7.276 -9.105 1.082 1.00 95.81 106 LYS A N 1
ATOM 785 C CA . LYS A 1 106 ? -5.917 -9.675 1.109 1.00 95.81 106 LYS A CA 1
ATOM 786 C C . LYS A 1 106 ? -5.850 -11.147 0.713 1.00 95.81 106 LYS A C 1
ATOM 788 O O . LYS A 1 106 ? -4.757 -11.642 0.452 1.00 95.81 106 LYS A O 1
ATOM 793 N N . ASN A 1 107 ? -6.970 -11.863 0.722 1.00 96.31 107 ASN A N 1
ATOM 794 C CA . ASN A 1 107 ? -6.982 -13.275 0.367 1.00 96.31 107 ASN A CA 1
ATOM 795 C C . ASN A 1 107 ? -6.822 -13.422 -1.157 1.00 96.31 107 ASN A C 1
ATOM 797 O O . ASN A 1 107 ? -7.752 -13.057 -1.868 1.00 96.31 107 ASN A O 1
ATOM 801 N N . PRO A 1 108 ? -5.716 -14.004 -1.663 1.00 94.06 108 PRO A N 1
ATOM 802 C CA . PRO A 1 108 ? -5.436 -14.085 -3.100 1.00 94.06 108 PRO A CA 1
ATOM 803 C C . PRO A 1 108 ? -6.446 -14.937 -3.888 1.00 94.06 108 PRO A C 1
ATOM 805 O O . PRO A 1 108 ? -6.487 -14.864 -5.113 1.00 94.06 108 PRO A O 1
ATOM 808 N N . VAL A 1 109 ? -7.244 -15.761 -3.198 1.00 95.00 109 VAL A N 1
ATOM 809 C CA . VAL A 1 109 ? -8.268 -16.641 -3.793 1.00 95.00 109 VAL A CA 1
ATOM 810 C C . VAL A 1 109 ? -9.663 -15.997 -3.758 1.00 95.00 109 VAL A C 1
ATOM 812 O O . VAL A 1 109 ? -10.659 -16.629 -4.109 1.00 95.00 109 VAL A O 1
ATOM 815 N N . SER A 1 110 ? -9.776 -14.746 -3.308 1.00 95.81 110 SER A N 1
ATOM 816 C CA . SER A 1 110 ? -11.056 -14.044 -3.256 1.00 95.81 110 SER A CA 1
ATOM 817 C C . SER A 1 110 ? -11.631 -13.825 -4.652 1.00 95.81 110 SER A C 1
ATOM 819 O O . SER A 1 110 ? -10.982 -13.276 -5.543 1.00 95.81 110 SER A O 1
ATOM 821 N N . ALA A 1 111 ? -12.890 -14.229 -4.830 1.00 95.56 111 ALA A N 1
ATOM 822 C CA . ALA A 1 111 ? -13.609 -14.049 -6.084 1.00 95.56 111 ALA A CA 1
ATOM 823 C C . ALA A 1 111 ? -13.888 -12.556 -6.365 1.00 95.56 111 ALA A C 1
ATOM 825 O O . ALA A 1 111 ? -14.152 -11.804 -5.421 1.00 95.56 111 ALA A O 1
ATOM 826 N N . PRO A 1 112 ? -13.951 -12.128 -7.642 1.00 94.75 112 PRO A N 1
ATOM 827 C CA . PRO A 1 112 ? -14.232 -10.735 -8.009 1.00 94.75 112 PRO A CA 1
ATOM 828 C C . PRO A 1 112 ? -15.509 -10.166 -7.369 1.00 94.75 112 PRO A C 1
ATOM 830 O O . PRO A 1 112 ? -15.514 -9.033 -6.898 1.00 94.75 112 PRO A O 1
ATOM 833 N N . GLN A 1 113 ? -16.562 -10.982 -7.256 1.00 94.81 113 GLN A N 1
ATOM 834 C CA . GLN A 1 113 ? -17.827 -10.608 -6.607 1.00 94.81 113 GLN A CA 1
ATOM 835 C C . GLN A 1 113 ? -17.659 -10.292 -5.111 1.00 94.81 113 GLN A C 1
ATOM 837 O O . GLN A 1 113 ? -18.306 -9.391 -4.584 1.00 94.81 113 GLN A O 1
ATOM 842 N N . ALA A 1 114 ? -16.776 -11.014 -4.413 1.00 95.69 114 ALA A N 1
ATOM 843 C CA . ALA A 1 114 ? -16.496 -10.756 -3.003 1.00 95.69 114 ALA A CA 1
ATOM 844 C C . ALA A 1 114 ? -15.729 -9.436 -2.825 1.00 95.69 114 ALA A C 1
ATOM 846 O O . ALA A 1 114 ? -16.019 -8.675 -1.904 1.00 95.69 114 ALA A O 1
ATOM 847 N N . LEU A 1 115 ? -14.794 -9.137 -3.732 1.00 96.31 115 LEU A N 1
ATOM 848 C CA . LEU A 1 115 ? -14.069 -7.862 -3.754 1.00 96.31 115 LEU A CA 1
ATOM 849 C C . LEU A 1 115 ? -15.013 -6.690 -4.045 1.00 96.31 115 LEU A C 1
ATOM 851 O O . LEU A 1 115 ? -14.908 -5.636 -3.418 1.00 96.31 115 LEU A O 1
ATOM 855 N N . GLU A 1 116 ? -15.977 -6.887 -4.945 1.00 95.31 116 GLU A N 1
ATOM 856 C CA . GLU A 1 116 ? -17.009 -5.897 -5.237 1.00 95.31 116 GLU A CA 1
ATOM 857 C C . GLU A 1 116 ? -17.894 -5.623 -4.019 1.00 95.31 116 GLU A C 1
ATOM 859 O O . GLU A 1 116 ? -18.048 -4.461 -3.632 1.00 95.31 116 GLU A O 1
ATOM 864 N N . ALA A 1 117 ? -18.365 -6.672 -3.338 1.00 94.19 117 ALA A N 1
ATOM 865 C CA . ALA A 1 117 ? -19.118 -6.536 -2.093 1.00 94.19 117 ALA A CA 1
ATOM 866 C C . ALA A 1 117 ? -18.328 -5.771 -1.014 1.00 94.19 117 ALA A C 1
ATOM 868 O O . ALA A 1 117 ? -18.877 -4.896 -0.342 1.00 94.19 117 ALA A O 1
ATOM 869 N N . VAL A 1 118 ? -17.024 -6.044 -0.880 1.00 94.38 118 VAL A N 1
ATOM 870 C CA . VAL A 1 118 ? -16.137 -5.295 0.026 1.00 94.38 118 VAL A CA 1
ATOM 871 C C . VAL A 1 118 ? -16.035 -3.824 -0.383 1.00 94.38 118 VAL A C 1
ATOM 873 O O . VAL A 1 118 ? -16.113 -2.944 0.471 1.00 94.38 118 VAL A O 1
ATOM 876 N N . SER A 1 119 ? -15.908 -3.533 -1.679 1.00 93.44 119 SER A N 1
ATOM 877 C CA . SER A 1 119 ? -15.741 -2.165 -2.194 1.00 93.44 119 SER A CA 1
ATOM 878 C C . SER A 1 119 ? -16.968 -1.261 -2.008 1.00 93.44 119 SER A C 1
ATOM 880 O O . SER A 1 119 ? -16.835 -0.029 -2.011 1.00 93.44 119 SER A O 1
ATOM 882 N N . GLN A 1 120 ? -18.152 -1.863 -1.872 1.00 91.12 120 GLN A N 1
ATOM 883 C CA . GLN A 1 120 ? -19.430 -1.183 -1.656 1.00 91.12 120 GLN A CA 1
ATOM 884 C C . GLN A 1 120 ? -19.729 -0.956 -0.169 1.00 91.12 120 GLN A C 1
ATOM 886 O O . GLN A 1 120 ? -20.585 -0.138 0.170 1.00 91.12 120 GLN A O 1
ATOM 891 N N . HIS A 1 121 ? -19.032 -1.654 0.730 1.00 88.69 121 HIS A N 1
ATOM 892 C CA . HIS A 1 121 ? -19.274 -1.536 2.158 1.00 88.69 121 HIS A CA 1
ATOM 893 C C . HIS A 1 121 ? -18.748 -0.206 2.711 1.00 88.69 121 HIS A C 1
ATOM 895 O O . HIS A 1 121 ? -17.623 0.213 2.429 1.00 88.69 121 HIS A O 1
ATOM 901 N N . TRP A 1 122 ? -19.557 0.458 3.537 1.00 86.56 122 TRP A N 1
ATOM 902 C CA . TRP A 1 122 ? -19.131 1.674 4.219 1.00 86.56 122 TRP A CA 1
ATOM 903 C C . TRP A 1 122 ? -18.268 1.326 5.430 1.00 86.56 122 TRP A C 1
ATOM 905 O O . TRP A 1 122 ? -18.710 0.647 6.355 1.00 86.56 122 TRP A O 1
ATOM 915 N N . ILE A 1 123 ? -17.029 1.811 5.419 1.00 87.75 123 ILE A N 1
ATOM 916 C CA . ILE A 1 123 ? -16.057 1.619 6.493 1.00 87.75 123 ILE A CA 1
ATOM 917 C C . ILE A 1 123 ? -15.624 3.015 6.961 1.00 87.75 123 ILE A C 1
ATOM 919 O O . ILE A 1 123 ? -14.913 3.697 6.220 1.00 87.75 123 ILE A O 1
ATOM 923 N N . PRO A 1 124 ? -16.054 3.476 8.151 1.00 85.50 124 PRO A N 1
ATOM 924 C CA . PRO A 1 124 ? -15.773 4.838 8.606 1.00 85.50 124 PRO A CA 1
ATOM 925 C C . PRO A 1 124 ? -14.294 5.076 8.920 1.00 85.50 124 PRO A C 1
ATOM 927 O O . PRO A 1 124 ? -13.792 6.175 8.692 1.00 85.50 124 PRO A O 1
ATOM 930 N N . TRP A 1 125 ? -13.587 4.059 9.417 1.00 85.62 125 TRP A N 1
ATOM 931 C CA . TRP A 1 125 ? -12.166 4.140 9.754 1.00 85.62 125 TRP A CA 1
ATOM 932 C C . TRP A 1 125 ? -11.414 2.947 9.187 1.00 85.62 125 TRP A C 1
ATOM 934 O O . TRP A 1 125 ? -11.915 1.826 9.203 1.00 85.62 125 TRP A O 1
ATOM 944 N N . GLY A 1 126 ? -10.204 3.192 8.689 1.00 84.50 126 GLY A N 1
ATOM 945 C CA . GLY A 1 126 ? -9.370 2.141 8.113 1.00 84.50 126 GLY A CA 1
ATOM 946 C C . GLY A 1 126 ? -9.795 1.686 6.708 1.00 84.50 126 GLY A C 1
ATOM 947 O O . GLY A 1 126 ? -9.528 0.558 6.289 1.00 84.50 126 GLY A O 1
ATOM 948 N N . ARG A 1 127 ? -10.508 2.561 5.981 1.00 91.44 127 ARG A N 1
ATOM 949 C CA . ARG A 1 127 ? -10.883 2.368 4.571 1.00 91.44 127 ARG A CA 1
ATOM 950 C C . ARG A 1 127 ? -9.655 2.322 3.664 1.00 91.44 127 ARG A C 1
ATOM 952 O O . ARG A 1 127 ? -9.631 1.538 2.724 1.00 91.44 127 ARG A O 1
ATOM 959 N N . ARG A 1 128 ? -8.631 3.120 3.981 1.00 94.00 128 ARG A N 1
ATOM 960 C CA . ARG A 1 128 ? -7.380 3.219 3.221 1.00 94.00 128 ARG A CA 1
ATOM 961 C C . ARG A 1 128 ? -6.710 1.857 3.047 1.00 94.00 128 ARG A C 1
ATOM 963 O O . ARG A 1 128 ? -6.322 1.496 1.945 1.00 94.00 128 ARG A O 1
ATOM 970 N N . GLU A 1 129 ? -6.593 1.086 4.120 1.00 94.12 129 GLU A N 1
ATOM 971 C CA . GLU A 1 129 ? -5.940 -0.224 4.118 1.00 94.12 129 GLU A CA 1
ATOM 972 C C . GLU A 1 129 ? -6.709 -1.232 3.260 1.00 94.12 129 GLU A C 1
ATOM 974 O O . GLU A 1 129 ? -6.099 -2.057 2.579 1.00 94.12 129 GLU A O 1
ATOM 979 N N . VAL A 1 130 ? -8.042 -1.147 3.266 1.00 96.06 130 VAL A N 1
ATOM 980 C CA . VAL A 1 130 ? -8.906 -1.972 2.414 1.00 96.06 130 VAL A CA 1
ATOM 981 C C . VAL A 1 130 ? -8.766 -1.557 0.950 1.00 96.06 130 VAL A C 1
ATOM 983 O O . VAL A 1 130 ? -8.627 -2.421 0.094 1.00 96.06 130 VAL A O 1
ATOM 986 N N . GLU A 1 131 ? -8.742 -0.258 0.649 1.00 97.06 131 GLU A N 1
ATOM 987 C CA . GLU A 1 131 ? -8.552 0.254 -0.715 1.00 97.06 131 GLU A CA 1
ATOM 988 C C . GLU A 1 131 ? -7.185 -0.113 -1.296 1.00 97.06 131 GLU A C 1
ATOM 990 O O . GLU A 1 131 ? -7.115 -0.530 -2.448 1.00 97.06 131 GLU A O 1
ATOM 995 N N . ILE A 1 132 ? -6.114 -0.032 -0.500 1.00 97.00 132 ILE A N 1
ATOM 996 C CA . ILE A 1 132 ? -4.777 -0.498 -0.892 1.00 97.00 132 ILE A CA 1
ATOM 997 C C . ILE A 1 132 ? -4.808 -2.000 -1.195 1.00 97.00 132 ILE A C 1
ATOM 999 O O . ILE A 1 132 ? -4.302 -2.417 -2.234 1.00 97.00 132 ILE A O 1
ATOM 1003 N N . ALA A 1 133 ? -5.425 -2.810 -0.328 1.00 97.06 133 ALA A N 1
ATOM 1004 C CA . ALA A 1 133 ? -5.525 -4.253 -0.544 1.00 97.06 133 ALA A CA 1
ATOM 1005 C C . ALA A 1 133 ? -6.334 -4.591 -1.809 1.00 97.06 133 ALA A C 1
ATOM 1007 O O . ALA A 1 13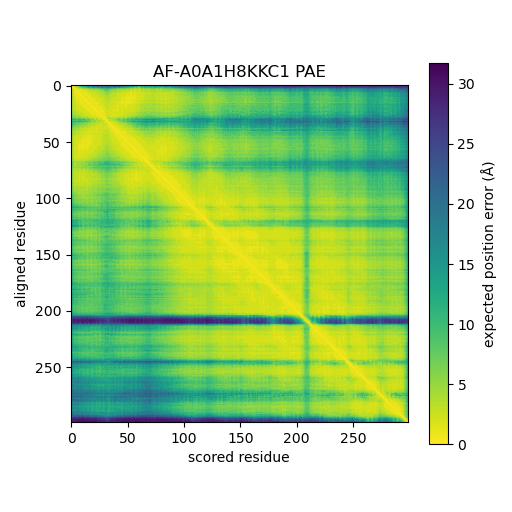3 ? -5.902 -5.419 -2.606 1.00 97.06 133 ALA A O 1
ATOM 1008 N N . LEU A 1 134 ? -7.460 -3.906 -2.041 1.00 97.81 134 LEU A N 1
ATOM 1009 C CA . LEU A 1 134 ? -8.238 -4.037 -3.274 1.00 97.81 134 LEU A CA 1
ATOM 1010 C C . LEU A 1 134 ? -7.410 -3.631 -4.500 1.00 97.81 134 LEU A C 1
ATOM 1012 O O . LEU A 1 134 ? -7.384 -4.359 -5.485 1.00 97.81 134 LEU A O 1
ATOM 1016 N N . ALA A 1 135 ? -6.698 -2.507 -4.449 1.00 97.88 135 ALA A N 1
ATOM 1017 C CA . ALA A 1 135 ? -5.867 -2.047 -5.557 1.00 97.88 135 ALA A CA 1
ATOM 1018 C C . ALA A 1 135 ? -4.708 -3.007 -5.872 1.00 97.88 135 ALA A C 1
ATOM 1020 O O . ALA A 1 135 ? -4.344 -3.153 -7.032 1.00 97.88 135 ALA A O 1
ATOM 1021 N N . GLN A 1 136 ? -4.156 -3.697 -4.872 1.00 97.12 136 GLN A N 1
ATOM 1022 C CA . GLN A 1 136 ? -3.091 -4.692 -5.053 1.00 97.12 136 GLN A CA 1
ATOM 1023 C C . GLN A 1 136 ? -3.590 -6.042 -5.567 1.00 97.12 136 GLN A C 1
ATOM 1025 O O . GLN A 1 136 ? -2.819 -6.801 -6.154 1.00 97.12 136 GLN A O 1
ATOM 1030 N N . HIS A 1 137 ? -4.853 -6.378 -5.314 1.00 97.56 137 HIS A N 1
ATOM 1031 C CA . HIS A 1 137 ? -5.343 -7.722 -5.562 1.00 97.56 137 HIS A CA 1
ATOM 1032 C C . HIS A 1 137 ? -5.439 -8.014 -7.078 1.00 97.56 137 HIS A C 1
ATOM 1034 O O . HIS A 1 137 ? -6.056 -7.251 -7.829 1.00 97.56 137 HIS A O 1
ATOM 1040 N N . PRO A 1 138 ? -4.856 -9.127 -7.568 1.00 95.19 138 PRO A N 1
ATOM 1041 C CA . PRO A 1 138 ? -4.717 -9.387 -9.005 1.00 95.19 138 PRO A CA 1
ATOM 1042 C C . PRO A 1 138 ? -6.056 -9.638 -9.712 1.00 95.19 138 PRO A C 1
ATOM 1044 O O . PRO A 1 138 ? -6.186 -9.363 -10.900 1.00 95.19 138 PRO A O 1
ATOM 1047 N N . ALA A 1 139 ? -7.061 -10.137 -8.986 1.00 95.88 139 ALA A N 1
ATOM 1048 C CA . ALA A 1 139 ? -8.404 -10.383 -9.518 1.00 95.88 139 ALA A CA 1
ATOM 1049 C C . ALA A 1 139 ? -9.390 -9.222 -9.290 1.00 95.88 139 ALA A C 1
ATOM 1051 O O . ALA A 1 139 ? -10.598 -9.415 -9.429 1.00 95.88 139 ALA A O 1
ATOM 1052 N N . THR A 1 140 ? -8.915 -8.036 -8.891 1.00 97.75 140 THR A N 1
ATOM 1053 C CA . THR A 1 140 ? -9.806 -6.892 -8.657 1.00 97.75 140 THR A CA 1
ATOM 1054 C C . THR A 1 140 ? -10.473 -6.454 -9.959 1.00 97.75 140 THR A C 1
ATOM 1056 O O . THR A 1 140 ? -9.767 -6.186 -10.935 1.00 97.75 140 THR A O 1
ATOM 1059 N N . PRO A 1 141 ? -11.816 -6.361 -9.995 1.00 97.00 141 PRO A N 1
ATOM 1060 C CA . PRO A 1 141 ? -12.548 -5.833 -11.140 1.00 97.00 141 PRO A CA 1
ATOM 1061 C C . PRO A 1 141 ? -12.050 -4.458 -11.595 1.00 97.00 141 PRO A C 1
ATOM 1063 O O . PRO A 1 141 ? -11.771 -3.581 -10.774 1.00 97.00 141 PRO A O 1
ATOM 1066 N N . THR A 1 142 ? -12.032 -4.243 -12.909 1.00 96.88 142 THR A N 1
ATOM 1067 C CA . THR A 1 142 ? -11.613 -2.978 -13.532 1.00 96.88 142 THR A CA 1
ATOM 1068 C C . THR A 1 142 ? -12.414 -1.782 -13.029 1.00 96.88 142 THR A C 1
ATOM 1070 O O . THR A 1 142 ? -11.817 -0.772 -12.684 1.00 96.88 142 THR A O 1
ATOM 1073 N N . ALA A 1 143 ? -13.732 -1.924 -12.859 1.00 96.38 143 ALA A N 1
ATOM 1074 C CA . ALA A 1 143 ? -14.598 -0.859 -12.345 1.00 96.38 143 ALA A CA 1
ATOM 1075 C C . ALA A 1 143 ? -14.189 -0.372 -10.938 1.00 96.38 143 ALA A C 1
ATOM 1077 O O . ALA A 1 143 ? -14.307 0.810 -10.611 1.00 96.38 143 ALA A O 1
ATOM 1078 N N . ILE A 1 144 ? -13.672 -1.272 -10.090 1.00 97.56 144 ILE A N 1
ATOM 1079 C CA . ILE A 1 144 ? -13.148 -0.895 -8.771 1.00 97.56 144 ILE A CA 1
ATOM 1080 C C . ILE A 1 144 ? -11.832 -0.134 -8.943 1.00 97.56 144 ILE A C 1
ATOM 1082 O O . ILE A 1 144 ? -11.648 0.903 -8.309 1.00 97.56 144 ILE A O 1
ATOM 1086 N N . LEU A 1 145 ? -10.935 -0.617 -9.809 1.00 98.12 145 LEU A N 1
ATOM 1087 C CA . LEU A 1 145 ? -9.654 0.036 -10.095 1.00 98.12 145 LEU A CA 1
ATOM 1088 C C . LEU A 1 145 ? -9.852 1.441 -10.682 1.00 98.12 145 LEU A C 1
ATOM 1090 O O . LEU A 1 145 ? -9.199 2.374 -10.231 1.00 98.12 145 LEU A O 1
ATOM 1094 N N . GLU A 1 146 ? -10.805 1.620 -11.595 1.00 96.75 146 GLU A N 1
ATOM 1095 C CA . GLU A 1 146 ? -11.191 2.920 -12.162 1.00 96.75 146 GLU A CA 1
ATOM 1096 C C . GLU A 1 146 ? -11.665 3.893 -11.078 1.00 96.75 146 GLU A C 1
ATOM 1098 O O . GLU A 1 146 ? -11.203 5.033 -11.013 1.00 96.75 146 GLU A O 1
ATOM 1103 N N . ARG A 1 147 ? -12.510 3.428 -10.146 1.00 95.94 147 ARG A N 1
ATOM 1104 C CA . ARG A 1 147 ? -12.936 4.242 -8.997 1.00 95.94 147 ARG A CA 1
ATOM 1105 C C . ARG A 1 147 ? -11.769 4.604 -8.075 1.00 95.94 147 ARG A C 1
ATOM 1107 O O . ARG A 1 147 ? -11.750 5.694 -7.510 1.00 95.94 147 ARG A O 1
ATOM 1114 N N . LEU A 1 148 ? -10.823 3.690 -7.869 1.00 96.94 148 LEU A N 1
ATOM 1115 C CA . LEU A 1 148 ? -9.665 3.915 -6.998 1.00 96.94 148 LEU A CA 1
ATOM 1116 C C . LEU A 1 148 ? -8.585 4.786 -7.663 1.00 96.94 148 LEU A C 1
ATOM 1118 O O . LEU A 1 148 ? -7.863 5.487 -6.955 1.00 96.94 148 LEU A O 1
ATOM 1122 N N . ALA A 1 149 ? -8.498 4.808 -8.997 1.00 96.62 149 ALA A N 1
ATOM 1123 C CA . ALA A 1 149 ? -7.541 5.618 -9.759 1.00 96.62 149 ALA A CA 1
ATOM 1124 C C . ALA A 1 149 ? -7.711 7.130 -9.521 1.00 96.62 149 ALA A C 1
ATOM 1126 O O . ALA A 1 149 ? -6.737 7.886 -9.529 1.00 96.62 149 ALA A O 1
ATOM 1127 N N . VAL A 1 150 ? -8.944 7.569 -9.251 1.00 95.44 150 VAL A N 1
ATOM 1128 C CA . VAL A 1 150 ? -9.288 8.964 -8.919 1.00 95.44 150 VAL A CA 1
ATOM 1129 C C . VAL A 1 150 ? -9.166 9.291 -7.425 1.00 95.44 150 VAL A C 1
ATOM 1131 O O . VAL A 1 150 ? -9.545 10.380 -6.996 1.00 95.44 150 VAL A O 1
ATOM 1134 N N . SER A 1 151 ? -8.612 8.386 -6.612 1.00 94.56 151 SER A N 1
ATOM 1135 C CA . SER A 1 151 ? -8.367 8.650 -5.192 1.00 94.56 151 SER A CA 1
ATOM 1136 C C . SER A 1 151 ? -7.378 9.809 -4.981 1.00 94.56 151 SER A C 1
ATOM 1138 O O . SER A 1 151 ? -6.433 10.032 -5.753 1.00 94.56 151 SER A O 1
ATOM 1140 N N . SER A 1 152 ? -7.586 10.552 -3.892 1.00 93.06 152 SER A N 1
ATOM 1141 C CA . SER A 1 152 ? -6.638 11.554 -3.399 1.00 93.06 152 SER A CA 1
ATOM 1142 C C . SER A 1 152 ? -5.462 10.927 -2.643 1.00 93.06 152 SER A C 1
ATOM 1144 O O . SER A 1 152 ? -4.453 11.594 -2.428 1.00 93.06 152 SER A O 1
ATOM 1146 N N . ASP A 1 153 ? -5.560 9.651 -2.259 1.00 95.38 153 ASP A N 1
ATOM 1147 C CA . ASP A 1 153 ? -4.479 8.934 -1.591 1.00 95.38 153 ASP A CA 1
ATOM 1148 C C . ASP A 1 153 ? -3.481 8.390 -2.617 1.00 95.38 153 ASP A C 1
ATOM 1150 O O . ASP A 1 153 ? -3.767 7.440 -3.350 1.00 95.38 153 ASP A O 1
ATOM 1154 N N . ASN A 1 154 ? -2.285 8.980 -2.651 1.00 94.94 154 ASN A N 1
ATOM 1155 C CA . ASN A 1 154 ? -1.233 8.577 -3.582 1.00 94.94 154 ASN A CA 1
ATOM 1156 C C . ASN A 1 154 ? -0.854 7.099 -3.443 1.00 94.94 154 ASN A C 1
ATOM 1158 O O . ASN A 1 154 ? -0.573 6.474 -4.458 1.00 94.94 154 ASN A O 1
ATOM 1162 N N . ALA A 1 155 ? -0.898 6.521 -2.236 1.00 94.81 155 ALA A N 1
ATOM 1163 C CA . ALA A 1 155 ? -0.558 5.113 -2.050 1.00 94.81 155 ALA A CA 1
ATOM 1164 C C . ALA A 1 155 ? -1.600 4.202 -2.709 1.00 94.81 155 ALA A C 1
ATOM 1166 O O . ALA A 1 155 ? -1.229 3.228 -3.353 1.00 94.81 155 ALA A O 1
ATOM 1167 N N . VAL A 1 156 ? -2.893 4.535 -2.607 1.00 97.44 156 VAL A N 1
ATOM 1168 C CA . VAL A 1 156 ? -3.963 3.795 -3.301 1.00 97.44 156 VAL A CA 1
ATOM 1169 C C . VAL A 1 156 ? -3.749 3.870 -4.811 1.00 97.44 156 VAL A C 1
ATOM 1171 O O . VAL A 1 156 ? -3.708 2.840 -5.482 1.00 97.44 156 VAL A O 1
ATOM 1174 N N . VAL A 1 157 ? -3.544 5.078 -5.339 1.00 97.81 157 VAL A N 1
ATOM 1175 C CA . VAL A 1 157 ? -3.366 5.303 -6.780 1.00 97.81 157 VAL A CA 1
ATOM 1176 C C . VAL A 1 157 ? -2.118 4.607 -7.318 1.00 97.81 157 VAL A C 1
ATOM 1178 O O . VAL A 1 157 ? -2.166 4.024 -8.397 1.00 97.81 157 VAL A O 1
ATOM 1181 N N . GLN A 1 158 ? -1.026 4.592 -6.554 1.00 96.56 158 GLN A N 1
ATOM 1182 C CA . GLN A 1 158 ? 0.188 3.860 -6.905 1.00 96.56 158 GLN A CA 1
ATOM 1183 C C . GLN A 1 158 ? -0.088 2.371 -7.114 1.00 96.56 158 GLN A C 1
ATOM 1185 O O . GLN A 1 158 ? 0.375 1.792 -8.095 1.00 96.56 158 GLN A O 1
ATOM 1190 N N . GLN A 1 159 ? -0.843 1.750 -6.201 1.00 97.75 159 GLN A N 1
ATOM 1191 C CA . GLN A 1 159 ? -1.179 0.330 -6.304 1.00 97.75 159 GLN A CA 1
ATOM 1192 C C . GLN A 1 159 ? -2.103 0.058 -7.491 1.00 97.75 159 GLN A C 1
ATOM 1194 O O . GLN A 1 159 ? -1.902 -0.926 -8.196 1.00 97.75 159 GLN A O 1
ATOM 1199 N N . VAL A 1 160 ? -3.056 0.956 -7.769 1.00 98.25 160 VAL A N 1
ATOM 1200 C CA . VAL A 1 160 ? -3.881 0.872 -8.983 1.00 98.25 160 VAL A CA 1
ATOM 1201 C C . VAL A 1 160 ? -2.999 0.953 -10.228 1.00 98.25 160 VAL A C 1
ATOM 1203 O O . VAL A 1 160 ? -3.120 0.121 -11.121 1.00 98.25 160 VAL A O 1
ATOM 1206 N N . GLY A 1 161 ? -2.063 1.902 -10.271 1.00 97.44 161 GLY A N 1
ATOM 1207 C CA . GLY A 1 161 ? -1.115 2.045 -11.372 1.00 97.44 161 GLY A CA 1
ATOM 1208 C C . GLY A 1 161 ? -0.270 0.791 -11.594 1.00 97.44 161 GLY A C 1
ATOM 1209 O O . GLY A 1 161 ? -0.014 0.447 -12.739 1.00 97.44 161 GLY A O 1
ATOM 1210 N N . ALA A 1 162 ? 0.112 0.078 -10.532 1.00 97.44 162 ALA A N 1
ATOM 1211 C CA . ALA A 1 162 ? 0.898 -1.155 -10.614 1.00 97.44 162 ALA A CA 1
ATOM 1212 C C . ALA A 1 162 ? 0.075 -2.405 -10.978 1.00 97.44 162 ALA A C 1
ATOM 1214 O O . ALA A 1 162 ? 0.642 -3.420 -11.383 1.00 97.44 162 ALA A O 1
ATOM 1215 N N . ASN A 1 163 ? -1.250 -2.370 -10.822 1.00 97.69 163 ASN A N 1
ATOM 1216 C CA . ASN A 1 163 ? -2.087 -3.545 -11.029 1.00 97.69 163 ASN A CA 1
ATOM 1217 C C . ASN A 1 163 ? -2.212 -3.883 -12.525 1.00 97.69 163 ASN A C 1
ATOM 1219 O O . ASN A 1 163 ? -2.617 -3.061 -13.350 1.00 97.69 163 ASN A O 1
ATOM 1223 N N . ALA A 1 164 ? -1.895 -5.130 -12.881 1.00 95.94 164 ALA A N 1
ATOM 1224 C CA . ALA A 1 164 ? -1.945 -5.609 -14.260 1.00 95.94 164 ALA A CA 1
ATOM 1225 C C . ALA A 1 164 ? -3.365 -5.602 -14.854 1.00 95.94 164 ALA A C 1
ATOM 1227 O O . ALA A 1 164 ? -3.518 -5.538 -16.075 1.00 95.94 164 ALA A O 1
ATOM 1228 N N . ASN A 1 165 ? -4.413 -5.653 -14.026 1.00 96.00 165 ASN A N 1
ATOM 1229 C CA . ASN A 1 165 ? -5.797 -5.611 -14.486 1.00 96.00 165 ASN A CA 1
ATOM 1230 C C . ASN A 1 165 ? -6.307 -4.184 -14.743 1.00 96.00 165 ASN A C 1
ATOM 1232 O O . ASN A 1 165 ? -7.339 -4.031 -15.387 1.00 96.00 165 ASN A O 1
ATOM 1236 N N . THR A 1 166 ? -5.579 -3.142 -14.331 1.00 97.88 166 THR A N 1
ATOM 1237 C CA . THR A 1 166 ? -5.976 -1.744 -14.560 1.00 97.88 166 THR A CA 1
ATOM 1238 C C . THR A 1 166 ? -6.162 -1.459 -16.052 1.00 97.88 166 THR A C 1
ATOM 1240 O O . THR A 1 166 ? -5.431 -1.979 -16.905 1.00 97.88 166 THR A O 1
ATOM 1243 N N . THR A 1 167 ? -7.199 -0.690 -16.382 1.00 97.62 167 THR A N 1
ATOM 1244 C CA . THR A 1 167 ? -7.533 -0.313 -17.759 1.00 97.62 167 THR A CA 1
ATOM 1245 C C . THR A 1 167 ? -6.625 0.808 -18.246 1.00 97.62 167 THR A C 1
ATOM 1247 O O . THR A 1 167 ? -6.098 1.586 -17.450 1.00 97.62 167 THR A O 1
ATOM 1250 N N . LEU A 1 168 ? -6.433 0.897 -19.565 1.00 97.00 168 LEU A N 1
ATOM 1251 C CA . LEU A 1 168 ? -5.638 1.973 -20.158 1.00 97.00 168 LEU A CA 1
ATOM 1252 C C . LEU A 1 168 ? -6.208 3.350 -19.782 1.00 97.00 168 LEU A C 1
ATOM 1254 O O . LEU A 1 168 ? -5.450 4.218 -19.372 1.00 97.00 168 LEU A O 1
ATOM 1258 N N . GLU A 1 169 ? -7.532 3.509 -19.821 1.00 96.38 169 GLU A N 1
ATOM 1259 C CA . GLU A 1 169 ? -8.222 4.749 -19.443 1.00 96.38 169 GLU A CA 1
ATOM 1260 C C . GLU A 1 169 ? -7.936 5.158 -17.988 1.00 96.38 169 GLU A C 1
ATOM 1262 O O . GLU A 1 169 ? -7.620 6.316 -17.711 1.00 96.38 169 GLU A O 1
ATOM 1267 N N . ALA A 1 170 ? -7.955 4.207 -17.047 1.00 97.44 170 ALA A N 1
ATOM 1268 C CA . ALA A 1 170 ? -7.595 4.486 -15.660 1.00 97.44 170 ALA A CA 1
ATOM 1269 C C . ALA A 1 170 ? -6.125 4.921 -15.524 1.00 97.44 170 ALA A C 1
ATOM 1271 O O . ALA A 1 170 ? -5.833 5.860 -14.782 1.00 97.44 170 ALA A O 1
ATOM 1272 N N . LEU A 1 171 ? -5.197 4.286 -16.254 1.00 97.88 171 LEU A N 1
ATOM 1273 C CA . LEU A 1 171 ? -3.786 4.695 -16.275 1.00 97.88 171 LEU A CA 1
ATOM 1274 C C . LEU A 1 171 ? -3.616 6.102 -16.866 1.00 97.88 171 LEU A C 1
ATOM 1276 O O . LEU A 1 171 ? -2.896 6.920 -16.293 1.00 97.88 171 LEU A O 1
ATOM 1280 N N . GLU A 1 172 ? -4.317 6.422 -17.954 1.00 96.38 172 GLU A N 1
ATOM 1281 C CA . GLU A 1 172 ? -4.325 7.764 -18.548 1.00 96.38 172 GLU A CA 1
ATOM 1282 C C . GLU A 1 172 ? -4.854 8.809 -17.560 1.00 96.38 172 GLU A C 1
ATOM 1284 O O . GLU A 1 172 ? -4.253 9.875 -17.417 1.00 96.38 172 GLU A O 1
ATOM 1289 N N . GLY A 1 173 ? -5.903 8.478 -16.802 1.00 95.94 173 GLY A N 1
ATOM 1290 C CA . GLY A 1 173 ? -6.416 9.314 -15.718 1.00 95.94 173 GLY A CA 1
ATOM 1291 C C . GLY A 1 173 ? -5.382 9.574 -14.615 1.00 95.94 173 GLY A C 1
ATOM 1292 O O . GLY A 1 173 ? -5.241 10.708 -14.151 1.00 95.94 173 GLY A O 1
ATOM 1293 N N . ILE A 1 174 ? -4.598 8.561 -14.227 1.00 96.19 174 ILE A N 1
ATOM 1294 C CA . ILE A 1 174 ? -3.497 8.725 -13.260 1.00 96.19 174 ILE A CA 1
ATOM 1295 C C . ILE A 1 174 ? -2.416 9.647 -13.833 1.00 96.19 174 ILE A C 1
ATOM 1297 O O . ILE A 1 174 ? -1.988 10.583 -13.153 1.00 96.19 174 ILE A O 1
ATOM 1301 N N . ALA A 1 175 ? -2.000 9.416 -15.081 1.00 95.12 175 ALA A N 1
ATOM 1302 C CA . ALA A 1 175 ? -0.976 10.208 -15.756 1.00 95.12 175 ALA A CA 1
ATOM 1303 C C . ALA A 1 175 ? -1.434 11.636 -16.091 1.00 95.12 175 ALA A C 1
ATOM 1305 O O . ALA A 1 175 ? -0.596 12.515 -16.297 1.00 95.12 175 ALA A O 1
ATOM 1306 N N . ALA A 1 176 ? -2.740 11.903 -16.157 1.00 93.44 176 ALA A N 1
ATOM 1307 C CA . ALA A 1 176 ? -3.292 13.246 -16.311 1.00 93.44 176 ALA A CA 1
ATOM 1308 C C . ALA A 1 176 ? -3.126 14.105 -15.042 1.00 93.44 176 ALA A C 1
ATOM 1310 O O . ALA A 1 176 ? -3.068 15.329 -15.150 1.00 93.44 176 ALA A O 1
ATOM 1311 N N . GLY A 1 177 ? -3.020 13.472 -13.869 1.00 90.44 177 GLY A N 1
ATOM 1312 C CA . GLY A 1 177 ? -2.856 14.135 -12.576 1.00 90.44 177 GLY A CA 1
ATOM 1313 C C . GLY A 1 177 ? -1.415 14.535 -12.234 1.00 90.44 177 GLY A C 1
ATOM 1314 O O . GLY A 1 177 ? -0.553 14.701 -13.097 1.00 90.44 177 GLY A O 1
ATOM 1315 N N . ALA A 1 178 ? -1.156 14.705 -10.932 1.00 88.88 178 ALA A N 1
ATOM 1316 C CA . ALA A 1 178 ? 0.162 15.068 -10.415 1.00 88.88 178 ALA A CA 1
ATOM 1317 C C . ALA A 1 178 ? 1.182 13.937 -10.625 1.00 88.88 178 ALA A C 1
ATOM 1319 O O . ALA A 1 178 ? 0.978 12.813 -10.175 1.00 88.88 178 ALA A O 1
ATOM 1320 N N . LEU A 1 179 ? 2.316 14.246 -11.250 1.00 91.12 179 LEU A N 1
ATOM 1321 C CA . LEU A 1 179 ? 3.377 13.278 -11.535 1.00 91.12 179 LEU A CA 1
ATOM 1322 C C . LEU A 1 179 ? 4.373 13.178 -10.373 1.00 91.12 179 LEU A C 1
ATOM 1324 O O . LEU A 1 179 ? 5.575 13.272 -10.575 1.00 91.12 179 LEU A O 1
ATOM 1328 N N . THR A 1 180 ? 3.895 13.040 -9.135 1.00 90.06 180 THR A N 1
ATOM 1329 C CA . THR A 1 180 ? 4.803 12.794 -8.004 1.00 90.06 180 THR A CA 1
ATOM 1330 C C . THR A 1 180 ? 5.210 11.325 -7.981 1.00 90.06 180 THR A C 1
ATOM 1332 O O . THR A 1 180 ? 4.425 10.453 -8.372 1.00 90.06 180 THR A O 1
ATOM 1335 N N . TYR A 1 181 ? 6.428 11.026 -7.521 1.00 90.31 181 TYR A N 1
ATOM 1336 C CA . TYR A 1 181 ? 6.944 9.656 -7.572 1.00 90.31 181 TYR A CA 1
ATOM 1337 C C . TYR A 1 181 ? 6.048 8.682 -6.791 1.00 90.31 181 TYR A C 1
ATOM 1339 O O . TYR A 1 181 ? 5.818 7.567 -7.255 1.00 90.31 181 TYR A O 1
ATOM 1347 N N . GLU A 1 182 ? 5.466 9.106 -5.664 1.00 90.94 182 GLU A N 1
ATOM 1348 C CA . GLU A 1 182 ? 4.566 8.278 -4.856 1.00 90.94 182 GLU A CA 1
ATOM 1349 C C . GLU A 1 182 ? 3.338 7.848 -5.649 1.00 90.94 182 GLU A C 1
ATOM 1351 O O . GLU A 1 182 ? 2.839 6.754 -5.435 1.00 90.94 182 GLU A O 1
ATOM 1356 N N . ARG A 1 183 ? 2.855 8.688 -6.570 1.00 93.62 183 ARG A N 1
ATOM 1357 C CA . ARG A 1 183 ? 1.633 8.435 -7.334 1.00 93.62 183 ARG A CA 1
ATOM 1358 C C . ARG A 1 183 ? 1.894 7.616 -8.596 1.00 93.62 183 ARG A C 1
ATOM 1360 O O . ARG A 1 183 ? 1.123 6.707 -8.894 1.00 93.62 183 ARG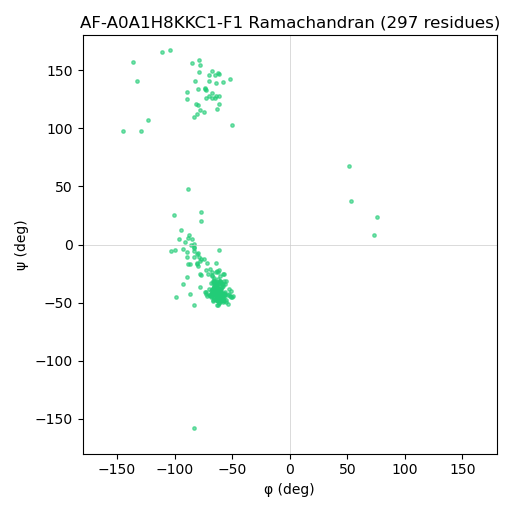 A O 1
ATOM 1367 N N . VAL A 1 184 ? 2.962 7.921 -9.340 1.00 94.94 184 VAL A N 1
ATOM 1368 C CA . VAL A 1 184 ? 3.165 7.377 -10.702 1.00 94.94 184 VAL A CA 1
ATOM 1369 C C . VAL A 1 184 ? 4.188 6.246 -10.805 1.00 94.94 184 VAL A C 1
ATOM 1371 O O . VAL A 1 184 ? 4.290 5.630 -11.862 1.00 94.94 184 VAL A O 1
ATOM 1374 N N . THR A 1 185 ? 4.902 5.899 -9.727 1.00 93.38 185 THR A N 1
ATOM 1375 C CA . THR A 1 185 ? 5.865 4.776 -9.750 1.00 93.38 185 THR A CA 1
ATOM 1376 C C . THR A 1 185 ? 5.214 3.461 -10.187 1.00 93.38 185 THR A C 1
ATOM 1378 O O . THR A 1 185 ? 5.778 2.739 -11.003 1.00 93.38 185 THR A O 1
ATOM 1381 N N . GLY A 1 186 ? 4.009 3.154 -9.690 1.00 94.44 186 GLY A N 1
ATOM 1382 C CA . GLY A 1 186 ? 3.297 1.936 -10.092 1.00 94.44 186 GLY A CA 1
ATOM 1383 C C . GLY A 1 186 ? 2.909 1.939 -11.572 1.00 94.44 186 GLY A C 1
ATOM 1384 O O . GLY A 1 186 ? 3.033 0.922 -12.244 1.00 94.44 186 GLY A O 1
ATOM 1385 N N . LEU A 1 187 ? 2.513 3.106 -12.090 1.00 95.75 187 LEU A N 1
ATOM 1386 C CA . LEU A 1 187 ? 2.160 3.301 -13.495 1.00 95.75 187 LEU A CA 1
ATOM 1387 C C . LEU A 1 187 ? 3.365 3.067 -14.420 1.00 95.75 187 LEU A C 1
ATOM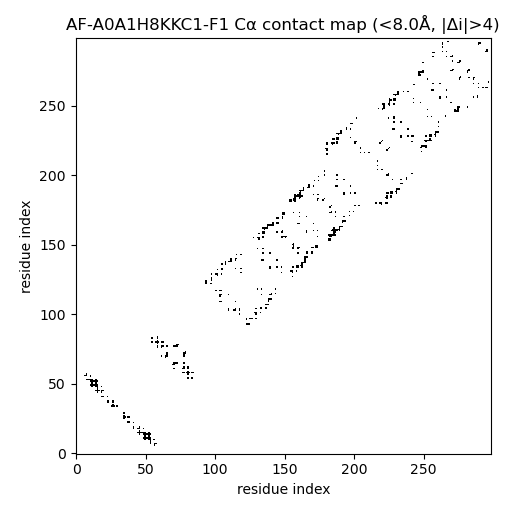 1389 O O . LEU A 1 187 ? 3.214 2.414 -15.448 1.00 95.75 187 LEU A O 1
ATOM 1393 N N . ALA A 1 188 ? 4.561 3.532 -14.041 1.00 95.69 188 ALA A N 1
ATOM 1394 C CA . ALA A 1 188 ? 5.783 3.366 -14.834 1.00 95.69 188 ALA A CA 1
ATOM 1395 C C . ALA A 1 188 ? 6.179 1.894 -15.051 1.00 95.69 188 ALA A C 1
ATOM 1397 O O . ALA A 1 188 ? 6.689 1.541 -16.114 1.00 95.69 188 ALA A O 1
ATOM 1398 N N . GLY A 1 189 ? 5.909 1.030 -14.069 1.00 94.31 189 GLY A N 1
ATOM 1399 C CA . GLY A 1 189 ? 6.154 -0.412 -14.167 1.00 94.31 189 GLY A CA 1
ATOM 1400 C C . GLY A 1 189 ? 5.044 -1.207 -14.869 1.00 94.31 189 GLY A C 1
ATOM 1401 O O . GLY A 1 189 ? 5.193 -2.413 -15.073 1.00 94.31 189 GLY A O 1
ATOM 1402 N N . ASN A 1 190 ? 3.922 -0.576 -15.229 1.00 96.94 190 ASN A N 1
ATOM 1403 C CA . ASN A 1 190 ? 2.787 -1.280 -15.817 1.00 96.94 190 ASN A CA 1
ATOM 1404 C C . ASN A 1 190 ? 3.010 -1.564 -17.309 1.00 96.94 190 ASN A C 1
ATOM 1406 O O . ASN A 1 190 ? 3.375 -0.679 -18.079 1.00 96.94 190 ASN A O 1
ATOM 1410 N N . GLN A 1 191 ? 2.729 -2.792 -17.744 1.00 95.69 191 GLN A N 1
ATOM 1411 C CA . GLN A 1 191 ? 2.878 -3.212 -19.144 1.00 95.69 191 GLN A CA 1
ATOM 1412 C C . GLN A 1 191 ? 1.810 -2.613 -20.080 1.00 95.69 191 GLN A C 1
ATOM 1414 O O . GLN A 1 191 ? 1.968 -2.644 -21.295 1.00 95.69 191 GLN A O 1
ATOM 1419 N N . LYS A 1 192 ? 0.713 -2.069 -19.534 1.00 96.81 192 LYS A N 1
ATOM 1420 C CA . LYS A 1 192 ? -0.369 -1.427 -20.302 1.00 96.81 192 LYS A CA 1
ATOM 1421 C C . LYS A 1 192 ? -0.167 0.077 -20.505 1.00 96.81 192 LYS A C 1
ATOM 1423 O O . LYS A 1 192 ? -1.045 0.733 -21.060 1.00 96.81 192 LYS A O 1
ATOM 1428 N N . ILE A 1 193 ? 0.944 0.645 -20.035 1.00 96.75 193 ILE A N 1
ATOM 1429 C CA . ILE A 1 193 ? 1.236 2.066 -20.223 1.00 96.75 193 ILE A CA 1
ATOM 1430 C C . ILE A 1 193 ? 1.418 2.398 -21.716 1.00 96.75 193 ILE A C 1
ATOM 1432 O O . ILE A 1 193 ? 2.031 1.653 -22.476 1.00 96.75 193 ILE A O 1
ATOM 1436 N N . SER A 1 194 ? 0.884 3.539 -22.147 1.00 97.00 194 SER A N 1
ATOM 1437 C CA . SER A 1 194 ? 1.009 4.048 -23.514 1.00 97.00 194 SER A CA 1
ATOM 1438 C C . SER A 1 194 ? 2.303 4.835 -23.710 1.00 97.00 194 SER A C 1
ATOM 1440 O O . SER A 1 194 ? 2.856 5.415 -22.773 1.00 97.00 194 SER A O 1
ATOM 1442 N N . ARG A 1 195 ? 2.759 4.926 -24.965 1.00 96.50 195 ARG A N 1
ATOM 1443 C CA . ARG A 1 195 ? 3.925 5.739 -25.346 1.00 96.50 195 ARG A CA 1
ATOM 1444 C C . ARG A 1 195 ? 3.823 7.183 -24.854 1.00 96.50 195 ARG A C 1
ATOM 1446 O O . ARG A 1 195 ? 4.783 7.692 -24.285 1.00 96.50 195 ARG A O 1
ATOM 1453 N N . ALA A 1 196 ? 2.656 7.807 -25.007 1.00 96.06 196 ALA A N 1
ATOM 1454 C CA . ALA A 1 196 ? 2.430 9.183 -24.571 1.00 96.06 196 ALA A CA 1
ATOM 1455 C C . ALA A 1 196 ? 2.633 9.354 -23.055 1.00 96.06 196 ALA A C 1
ATOM 1457 O O . ALA A 1 196 ? 3.213 10.344 -22.611 1.00 96.06 196 ALA A O 1
ATOM 1458 N N . MET A 1 197 ? 2.206 8.376 -22.248 1.00 96.62 197 MET A N 1
ATOM 1459 C CA . MET A 1 197 ? 2.460 8.390 -20.807 1.00 96.62 197 MET A CA 1
ATOM 1460 C C . MET A 1 197 ? 3.950 8.228 -20.490 1.00 96.62 197 MET A C 1
ATOM 1462 O O . MET A 1 197 ? 4.465 8.969 -19.656 1.00 96.62 197 MET A O 1
ATOM 1466 N N . MET A 1 198 ? 4.659 7.324 -21.173 1.00 96.19 198 MET A N 1
ATOM 1467 C CA . MET A 1 198 ? 6.109 7.150 -20.999 1.00 96.19 198 MET A CA 1
ATOM 1468 C C . MET A 1 198 ? 6.873 8.441 -21.318 1.00 96.19 198 MET A C 1
ATOM 1470 O O . MET A 1 198 ? 7.677 8.905 -20.512 1.00 96.19 198 MET A O 1
ATOM 1474 N N . GLU A 1 199 ? 6.561 9.081 -22.447 1.00 95.25 199 GLU A N 1
ATOM 1475 C CA . GLU A 1 199 ? 7.136 10.373 -22.836 1.00 95.25 199 GLU A CA 1
ATOM 1476 C C . GLU A 1 199 ? 6.854 11.458 -21.798 1.00 95.25 199 GLU A C 1
ATOM 1478 O O . GLU A 1 199 ? 7.759 12.216 -21.442 1.00 95.25 199 GLU A O 1
ATOM 1483 N N . LYS A 1 200 ? 5.626 11.502 -21.268 1.00 94.06 200 LYS A N 1
ATOM 1484 C CA . LYS A 1 200 ? 5.231 12.452 -20.225 1.00 94.06 200 LYS A CA 1
ATOM 1485 C C . LYS A 1 200 ? 6.005 12.229 -18.923 1.00 94.06 200 LYS A C 1
ATOM 1487 O O . LYS A 1 200 ? 6.460 13.203 -18.328 1.00 94.06 200 LYS A O 1
ATOM 1492 N N . LEU A 1 201 ? 6.193 10.978 -18.494 1.00 93.94 201 LEU A N 1
ATOM 1493 C CA . LEU A 1 201 ? 6.962 10.643 -17.289 1.00 93.94 201 LEU A CA 1
ATOM 1494 C C . LEU A 1 201 ? 8.444 11.006 -17.417 1.00 93.94 201 LEU A C 1
ATOM 1496 O O . LEU A 1 201 ? 9.023 11.496 -16.448 1.00 93.94 201 LEU A O 1
ATOM 1500 N N . ILE A 1 202 ? 9.038 10.791 -18.595 1.00 92.38 202 ILE A N 1
ATOM 1501 C CA . ILE A 1 202 ? 10.423 11.187 -18.897 1.00 92.38 202 ILE A CA 1
ATOM 1502 C C . ILE A 1 202 ? 10.529 12.715 -18.963 1.00 92.38 202 ILE A C 1
ATOM 1504 O O . ILE A 1 202 ? 11.448 13.306 -18.410 1.00 92.38 202 ILE A O 1
ATOM 1508 N N . ALA A 1 203 ? 9.574 13.393 -19.599 1.00 89.50 203 ALA A N 1
ATOM 1509 C CA . ALA A 1 203 ? 9.566 14.852 -19.663 1.00 89.50 203 ALA A CA 1
ATOM 1510 C C . ALA A 1 203 ? 9.358 15.500 -18.284 1.00 89.50 203 ALA A C 1
ATOM 1512 O O . ALA A 1 203 ? 9.863 16.593 -18.040 1.00 89.50 203 ALA A O 1
ATOM 1513 N N . ALA A 1 204 ? 8.666 14.832 -17.357 1.00 86.69 204 ALA A N 1
ATOM 1514 C CA . ALA A 1 204 ? 8.474 15.335 -15.999 1.00 86.69 204 ALA A CA 1
ATOM 1515 C C . ALA A 1 204 ? 9.799 15.530 -15.246 1.00 86.69 204 ALA A C 1
ATOM 1517 O O . ALA A 1 204 ? 9.910 16.473 -14.469 1.00 86.69 204 ALA A O 1
ATOM 1518 N N . THR A 1 205 ? 10.834 14.724 -15.526 1.00 76.62 205 THR A N 1
ATOM 1519 C CA . THR A 1 205 ? 12.165 14.942 -14.930 1.00 76.62 205 THR A CA 1
ATOM 1520 C C . THR A 1 205 ? 12.895 16.146 -15.505 1.00 76.62 205 THR A C 1
ATOM 1522 O O . THR A 1 205 ? 13.801 16.663 -14.858 1.00 76.62 205 THR A O 1
ATOM 1525 N N . LEU A 1 206 ? 12.514 16.569 -16.714 1.00 66.88 206 LEU A N 1
ATOM 1526 C CA . LEU A 1 206 ? 13.064 17.733 -17.406 1.00 66.88 206 LEU A CA 1
ATOM 1527 C C . LEU A 1 206 ? 12.302 19.014 -17.060 1.00 66.88 206 LEU A C 1
ATOM 1529 O O . LEU A 1 206 ? 12.880 20.082 -17.110 1.00 66.88 206 LEU A O 1
ATOM 1533 N N . ASN A 1 207 ? 11.015 18.935 -16.718 1.00 61.25 207 ASN A N 1
ATOM 1534 C CA . ASN A 1 207 ? 10.193 20.120 -16.446 1.00 61.25 207 ASN A CA 1
ATOM 1535 C C . ASN A 1 207 ? 10.228 20.575 -14.982 1.00 61.25 207 ASN A C 1
ATOM 1537 O O . ASN A 1 207 ? 9.812 21.694 -14.688 1.00 61.25 207 ASN A O 1
ATOM 1541 N N . ASP A 1 208 ? 10.785 19.771 -14.073 1.00 53.56 208 ASP A N 1
ATOM 1542 C CA . ASP A 1 208 ? 11.048 20.174 -12.685 1.00 53.56 208 ASP A CA 1
ATOM 1543 C C . ASP A 1 208 ? 12.302 21.079 -12.572 1.00 53.56 208 ASP A C 1
ATOM 1545 O O . ASP A 1 208 ? 12.968 21.125 -11.544 1.00 53.56 208 ASP A O 1
ATOM 1549 N N . ILE A 1 209 ? 12.636 21.835 -13.634 1.00 48.50 209 ILE A N 1
ATOM 1550 C CA . ILE A 1 209 ? 13.720 22.843 -13.690 1.00 48.50 209 ILE A CA 1
ATOM 1551 C C . ILE A 1 209 ? 13.496 24.002 -12.689 1.00 48.50 209 ILE A C 1
ATOM 1553 O O . ILE A 1 209 ? 14.392 24.810 -12.468 1.00 48.50 209 ILE A O 1
ATOM 1557 N N . ASN A 1 210 ? 12.361 24.030 -11.980 1.00 46.94 210 ASN A N 1
ATOM 1558 C CA . ASN A 1 210 ? 12.141 24.884 -10.806 1.00 46.94 210 ASN A CA 1
ATOM 1559 C C . ASN A 1 210 ? 12.299 24.143 -9.458 1.00 46.94 210 ASN A C 1
ATOM 1561 O O . ASN A 1 210 ? 11.716 24.562 -8.454 1.00 46.94 210 ASN A O 1
ATOM 1565 N N . ALA A 1 211 ? 13.085 23.059 -9.423 1.00 53.47 211 ALA A N 1
ATOM 1566 C CA . ALA A 1 211 ? 13.349 22.231 -8.247 1.00 53.47 211 ALA A CA 1
ATOM 1567 C C . ALA A 1 211 ? 13.773 23.061 -7.025 1.00 53.47 211 ALA A C 1
ATOM 1569 O O . ALA A 1 211 ? 14.922 23.466 -6.863 1.00 53.47 211 ALA A O 1
ATOM 1570 N N . THR A 1 212 ? 12.830 23.252 -6.111 1.00 57.34 212 THR A N 1
ATOM 1571 C CA . THR A 1 212 ? 13.096 23.712 -4.744 1.00 57.34 212 THR A CA 1
ATOM 1572 C C . THR A 1 212 ? 13.506 22.554 -3.826 1.00 57.34 212 THR A C 1
ATOM 1574 O O . THR A 1 212 ? 13.845 22.797 -2.671 1.00 57.34 212 THR A O 1
ATOM 1577 N N . ASP A 1 213 ? 13.517 21.304 -4.319 1.00 76.75 213 ASP A N 1
ATOM 1578 C CA . ASP A 1 213 ? 13.824 20.113 -3.520 1.00 76.75 213 ASP A CA 1
ATOM 1579 C C . ASP A 1 213 ? 14.595 19.026 -4.319 1.00 76.75 213 ASP A C 1
ATOM 1581 O O . ASP A 1 213 ? 13.981 18.214 -5.021 1.00 76.75 213 ASP A O 1
ATOM 1585 N N . PRO A 1 214 ? 15.937 18.959 -4.202 1.00 80.88 214 PRO A N 1
ATOM 1586 C CA . PRO A 1 214 ? 16.754 17.943 -4.877 1.00 80.88 214 PRO A CA 1
ATOM 1587 C C . PRO A 1 214 ? 16.444 16.508 -4.418 1.00 80.88 214 PRO A C 1
ATOM 1589 O O . PRO A 1 214 ? 16.688 15.554 -5.160 1.00 80.88 214 PRO A O 1
ATOM 1592 N N . VAL A 1 215 ? 15.871 16.326 -3.221 1.00 84.31 215 VAL A N 1
ATOM 1593 C CA . VAL A 1 215 ? 15.517 14.998 -2.703 1.00 84.31 215 VAL A CA 1
ATOM 1594 C C . VAL A 1 215 ? 14.371 14.409 -3.519 1.00 84.31 215 VAL A C 1
ATOM 1596 O O . VAL A 1 215 ? 14.445 13.252 -3.934 1.00 84.31 215 VAL A O 1
ATOM 1599 N N . ARG A 1 216 ? 13.338 15.203 -3.824 1.00 82.19 216 ARG A N 1
ATOM 1600 C CA . ARG A 1 216 ? 12.201 14.752 -4.648 1.00 82.19 216 ARG A CA 1
ATOM 1601 C C . ARG A 1 216 ? 12.629 14.326 -6.042 1.00 82.19 216 ARG A C 1
ATOM 1603 O O . ARG A 1 216 ? 12.180 13.285 -6.520 1.00 82.19 216 ARG A O 1
ATOM 1610 N N . GLN A 1 217 ? 13.532 15.079 -6.661 1.00 81.88 217 GLN A N 1
ATOM 1611 C CA . GLN A 1 217 ? 14.073 14.731 -7.971 1.00 81.88 217 GLN A CA 1
ATOM 1612 C C . GLN A 1 217 ? 14.854 13.409 -7.918 1.00 81.88 217 GLN A C 1
ATOM 1614 O O . GLN A 1 217 ? 14.660 12.537 -8.768 1.00 81.88 217 GLN A O 1
ATOM 1619 N N . GLY A 1 218 ? 15.691 13.223 -6.892 1.00 86.00 218 GLY A N 1
ATOM 1620 C CA . GLY A 1 218 ? 16.422 11.975 -6.668 1.00 86.00 218 GLY A CA 1
ATOM 1621 C C . GLY A 1 218 ? 15.496 10.771 -6.467 1.00 86.00 218 GLY A C 1
ATOM 1622 O O . GLY A 1 218 ? 15.723 9.712 -7.058 1.00 86.00 218 GLY A O 1
ATOM 1623 N N . LEU A 1 219 ? 14.418 10.936 -5.692 1.00 88.69 219 LEU A N 1
ATOM 1624 C CA . LEU A 1 219 ? 13.400 9.901 -5.483 1.00 88.69 219 LEU A CA 1
ATOM 1625 C C . LEU A 1 219 ? 12.653 9.587 -6.785 1.00 88.69 219 LEU A C 1
ATOM 1627 O O . LEU A 1 219 ? 12.471 8.418 -7.113 1.00 88.69 219 LEU A O 1
ATOM 1631 N N . TYR A 1 220 ? 12.287 10.597 -7.575 1.00 91.00 220 TYR A N 1
ATOM 1632 C CA . TYR A 1 220 ? 11.620 10.377 -8.857 1.00 91.00 220 TYR A CA 1
ATOM 1633 C C . TYR A 1 220 ? 12.505 9.611 -9.848 1.00 91.00 220 TYR A C 1
ATOM 1635 O O . TYR A 1 220 ? 12.058 8.610 -10.410 1.00 91.00 220 TYR A O 1
ATOM 1643 N N . LYS A 1 221 ? 13.776 10.008 -10.018 1.00 89.50 221 LYS A N 1
ATOM 1644 C CA . LYS A 1 221 ? 14.743 9.254 -10.839 1.00 89.50 221 LYS A CA 1
ATOM 1645 C C . LYS A 1 221 ? 14.887 7.813 -10.336 1.00 89.50 221 LYS A C 1
ATOM 1647 O O . LYS A 1 221 ? 14.857 6.873 -11.121 1.00 89.50 221 LYS A O 1
ATOM 1652 N N . THR A 1 222 ? 14.976 7.640 -9.018 1.00 90.75 222 THR A N 1
ATOM 1653 C CA . THR A 1 222 ? 15.164 6.332 -8.378 1.00 90.75 222 THR A CA 1
ATOM 1654 C C . THR A 1 222 ? 13.973 5.399 -8.549 1.00 90.75 222 THR A C 1
ATOM 1656 O O . THR A 1 222 ? 14.186 4.221 -8.816 1.00 90.75 222 THR A O 1
ATOM 1659 N N . TYR A 1 223 ? 12.741 5.881 -8.403 1.00 92.38 223 TYR A N 1
ATOM 1660 C CA . TYR A 1 223 ? 11.564 5.012 -8.416 1.00 92.38 223 TYR A CA 1
ATOM 1661 C C . TYR A 1 223 ? 10.859 4.980 -9.769 1.00 92.38 223 TYR A C 1
ATOM 1663 O O . TYR A 1 223 ? 10.533 3.901 -10.252 1.00 92.38 223 TYR A O 1
ATOM 1671 N N . VAL A 1 224 ? 10.650 6.134 -10.406 1.00 94.75 224 VAL A N 1
ATOM 1672 C CA . VAL A 1 224 ? 9.855 6.225 -11.637 1.00 94.75 224 VAL A CA 1
ATOM 1673 C C . VAL A 1 224 ? 10.695 5.878 -12.857 1.00 94.75 224 VAL A C 1
ATOM 1675 O O . VAL A 1 224 ? 10.303 5.001 -13.623 1.00 94.75 224 VAL A O 1
ATOM 1678 N N . LEU A 1 225 ? 11.860 6.514 -13.036 1.00 94.00 225 LEU A N 1
ATOM 1679 C CA . LEU A 1 225 ? 12.702 6.222 -14.203 1.00 94.00 225 LEU A CA 1
ATOM 1680 C C . LEU A 1 225 ? 13.278 4.809 -14.145 1.00 94.00 225 LEU A C 1
ATOM 1682 O O . LEU A 1 225 ? 13.287 4.134 -15.168 1.00 94.00 225 LEU A O 1
ATOM 1686 N N . SER A 1 226 ? 13.686 4.324 -12.969 1.00 93.44 226 SER A N 1
ATOM 1687 C CA . SER A 1 226 ? 14.143 2.935 -12.829 1.00 93.44 226 SER A CA 1
ATOM 1688 C C . SER A 1 226 ? 13.028 1.934 -13.140 1.00 93.44 226 SER A C 1
ATOM 1690 O O . SER A 1 226 ? 13.270 0.956 -13.843 1.00 93.44 226 SER A O 1
ATOM 1692 N N . ALA A 1 227 ? 11.797 2.176 -12.667 1.00 95.25 227 ALA A N 1
ATOM 1693 C CA . ALA A 1 227 ? 10.659 1.319 -13.007 1.00 95.25 227 ALA A CA 1
ATOM 1694 C C . ALA A 1 227 ? 10.371 1.333 -14.513 1.00 95.25 227 ALA A C 1
ATOM 1696 O O . ALA A 1 227 ? 10.079 0.285 -15.083 1.00 95.25 227 ALA A O 1
ATOM 1697 N N . LEU A 1 228 ? 10.505 2.494 -15.160 1.00 95.44 228 LEU A N 1
ATOM 1698 C CA . LEU A 1 228 ? 10.330 2.628 -16.600 1.00 95.44 228 LEU A CA 1
ATOM 1699 C C . LEU A 1 228 ? 11.445 1.912 -17.381 1.00 95.44 228 LEU A C 1
ATOM 1701 O O . LEU A 1 228 ? 11.148 1.165 -18.304 1.00 95.44 228 LEU A O 1
ATOM 1705 N N . ALA A 1 229 ? 12.712 2.073 -16.989 1.00 94.69 229 ALA A N 1
ATOM 1706 C CA . ALA A 1 229 ? 13.859 1.411 -17.620 1.00 94.69 229 ALA A CA 1
ATOM 1707 C C . ALA A 1 229 ? 13.791 -0.123 -17.513 1.00 94.69 229 ALA A C 1
ATOM 1709 O O . ALA A 1 229 ? 14.185 -0.832 -18.441 1.00 94.69 229 ALA A O 1
ATOM 1710 N N . ALA A 1 230 ? 13.266 -0.629 -16.393 1.00 94.12 230 ALA A N 1
ATOM 1711 C CA . ALA A 1 230 ? 13.018 -2.051 -16.176 1.00 94.12 230 ALA A CA 1
ATOM 1712 C C . ALA A 1 230 ? 11.762 -2.571 -16.905 1.00 94.12 230 ALA A C 1
ATOM 1714 O O . ALA A 1 230 ? 11.551 -3.783 -16.982 1.00 94.12 230 ALA A O 1
ATOM 1715 N N . ASN A 1 231 ? 10.910 -1.685 -17.427 1.00 94.88 231 ASN A N 1
ATOM 1716 C CA . ASN A 1 231 ? 9.684 -2.063 -18.114 1.00 94.88 231 ASN A CA 1
ATOM 1717 C C . ASN A 1 231 ? 9.995 -2.541 -19.542 1.00 94.88 231 ASN A C 1
ATOM 1719 O O . ASN A 1 231 ? 10.423 -1.767 -20.395 1.00 94.88 231 ASN A O 1
ATOM 1723 N N . ALA A 1 232 ? 9.725 -3.817 -19.824 1.00 92.19 232 ALA A N 1
ATOM 1724 C CA . ALA A 1 232 ? 9.996 -4.425 -21.127 1.00 92.19 232 ALA A CA 1
ATOM 1725 C C . ALA A 1 232 ? 9.222 -3.780 -22.296 1.00 92.19 232 ALA A C 1
ATOM 1727 O O . ALA A 1 232 ? 9.667 -3.883 -23.438 1.00 92.19 232 ALA A O 1
ATOM 1728 N N . VAL A 1 233 ? 8.099 -3.100 -22.031 1.00 94.81 233 VAL A N 1
ATOM 1729 C CA . VAL A 1 233 ? 7.294 -2.401 -23.053 1.00 94.81 233 VAL A CA 1
ATOM 1730 C C . VAL A 1 233 ? 7.895 -1.048 -23.457 1.00 94.81 233 VAL A C 1
ATOM 1732 O O . VAL A 1 233 ? 7.471 -0.478 -24.463 1.00 94.81 233 VAL A O 1
ATOM 1735 N N . LEU A 1 234 ? 8.898 -0.533 -22.734 1.00 95.62 234 LEU A N 1
ATOM 1736 C CA . LEU A 1 234 ? 9.542 0.738 -23.069 1.00 95.62 234 LEU A CA 1
ATOM 1737 C C . LEU A 1 234 ? 10.206 0.670 -24.463 1.00 95.62 234 LEU A C 1
ATOM 1739 O O . LEU A 1 234 ? 11.093 -0.159 -24.665 1.00 95.62 234 LEU A O 1
ATOM 1743 N N . PRO A 1 235 ? 9.819 1.535 -25.423 1.00 95.62 235 PRO A N 1
ATOM 1744 C CA . PRO A 1 235 ? 10.467 1.606 -26.730 1.00 95.62 235 PRO A CA 1
ATOM 1745 C C . PRO A 1 235 ? 11.944 1.992 -26.625 1.00 95.62 235 PRO A C 1
ATOM 1747 O O . PRO A 1 235 ? 12.307 2.811 -25.778 1.00 95.62 235 PRO A O 1
ATOM 1750 N N . GLN A 1 236 ? 12.775 1.457 -27.526 1.00 93.38 236 GLN A N 1
ATOM 1751 C CA . GLN A 1 236 ? 14.227 1.666 -27.515 1.00 93.38 236 GLN A CA 1
ATOM 1752 C C . GLN A 1 236 ? 14.616 3.151 -27.494 1.00 93.38 236 GLN A C 1
ATOM 1754 O O . GLN A 1 236 ? 15.462 3.545 -26.705 1.00 93.38 236 GLN A O 1
ATOM 1759 N N . ASP A 1 237 ? 13.956 3.999 -28.286 1.00 94.50 237 ASP A N 1
ATOM 1760 C CA . ASP A 1 237 ? 14.257 5.435 -28.351 1.00 94.50 237 ASP A CA 1
ATOM 1761 C C . ASP A 1 237 ? 13.993 6.162 -27.023 1.00 94.50 237 ASP A C 1
ATOM 1763 O O . ASP A 1 237 ? 14.714 7.087 -26.645 1.00 94.50 237 ASP A O 1
ATOM 1767 N N . LEU A 1 238 ? 12.964 5.736 -26.284 1.00 95.06 238 LEU A N 1
ATOM 1768 C CA . LEU A 1 238 ? 12.677 6.267 -24.954 1.00 95.06 238 LEU A CA 1
ATOM 1769 C C . LEU A 1 238 ? 13.609 5.672 -23.899 1.00 95.06 238 LEU A C 1
ATOM 1771 O O . LEU A 1 238 ? 14.022 6.394 -22.994 1.00 95.06 238 LEU A O 1
ATOM 1775 N N . PHE A 1 239 ? 13.971 4.394 -24.027 1.00 95.00 239 PHE A N 1
ATOM 1776 C CA . PHE A 1 239 ? 14.983 3.764 -23.183 1.00 95.00 239 PHE A CA 1
ATOM 1777 C C . PHE A 1 239 ? 16.328 4.482 -23.307 1.00 95.00 239 PHE A C 1
ATOM 1779 O O . PHE A 1 239 ? 16.916 4.828 -22.288 1.00 95.00 239 PHE A O 1
ATOM 1786 N N . ASP A 1 240 ? 16.762 4.805 -24.526 1.00 93.06 240 ASP A N 1
ATOM 1787 C CA . ASP A 1 240 ? 18.017 5.512 -24.775 1.00 93.06 240 ASP A CA 1
ATOM 1788 C C . ASP A 1 240 ? 18.034 6.886 -24.081 1.00 93.06 240 ASP A C 1
ATOM 1790 O O . ASP A 1 240 ? 19.026 7.256 -23.455 1.00 93.06 240 ASP A O 1
ATOM 1794 N N . ARG A 1 241 ? 16.904 7.611 -24.082 1.00 91.81 241 ARG A N 1
ATOM 1795 C CA . ARG A 1 241 ? 16.748 8.877 -23.338 1.00 91.81 241 ARG A CA 1
ATOM 1796 C C . ARG A 1 241 ? 16.826 8.703 -21.821 1.00 91.81 241 ARG A C 1
ATOM 1798 O O . ARG A 1 241 ? 17.317 9.595 -21.135 1.00 91.81 241 ARG A O 1
ATOM 1805 N N . VAL A 1 242 ? 16.297 7.600 -21.290 1.00 91.25 242 VAL A N 1
ATOM 1806 C CA . VAL A 1 242 ? 16.346 7.288 -19.852 1.00 91.25 242 VAL A CA 1
ATOM 1807 C C . VAL A 1 242 ? 17.755 6.861 -19.438 1.00 91.25 242 VAL A C 1
ATOM 1809 O O . VAL A 1 242 ? 18.232 7.276 -18.383 1.00 91.25 242 VAL A O 1
ATOM 1812 N N . ALA A 1 243 ? 18.430 6.065 -20.270 1.00 89.12 243 ALA A N 1
ATOM 1813 C CA . ALA A 1 243 ? 19.800 5.617 -20.050 1.00 89.12 243 ALA A CA 1
ATOM 1814 C C . ALA A 1 243 ? 20.798 6.784 -20.100 1.00 89.12 243 ALA A C 1
ATOM 1816 O O . ALA A 1 243 ? 21.709 6.836 -19.280 1.00 89.12 243 ALA A O 1
ATOM 1817 N N . ALA A 1 244 ? 20.567 7.765 -20.978 1.00 86.88 244 ALA A N 1
ATOM 1818 C CA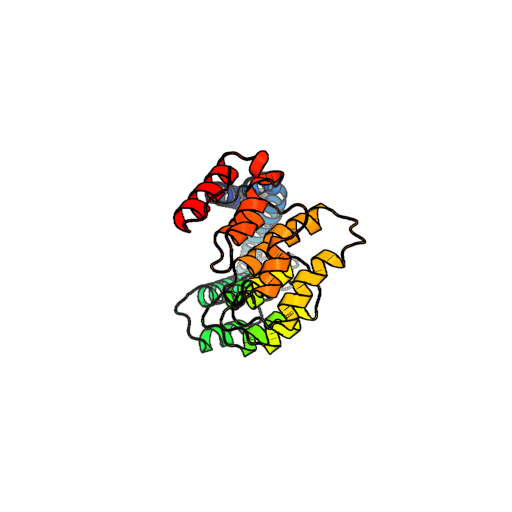 . ALA A 1 244 ? 21.351 8.998 -21.079 1.00 86.88 244 ALA A CA 1
ATOM 1819 C C . ALA A 1 244 ? 21.025 10.043 -19.986 1.00 86.88 244 ALA A C 1
ATOM 1821 O O . ALA A 1 244 ? 21.271 11.234 -20.169 1.00 86.88 244 ALA A O 1
ATOM 1822 N N . SER A 1 245 ? 20.421 9.641 -18.862 1.00 82.69 245 SER A N 1
ATOM 1823 C CA . SER A 1 245 ? 20.064 10.571 -17.787 1.00 82.69 245 SER A CA 1
ATOM 1824 C C . SER A 1 245 ? 21.303 11.148 -17.100 1.00 82.69 245 SER A C 1
ATOM 1826 O O . SER A 1 245 ? 22.161 10.406 -16.624 1.00 82.69 245 SER A O 1
ATOM 1828 N N . ASP A 1 246 ? 21.345 12.474 -16.951 1.00 74.19 246 ASP A N 1
ATOM 1829 C CA . ASP A 1 246 ? 22.401 13.147 -16.197 1.00 74.19 246 ASP A CA 1
ATOM 1830 C C . ASP A 1 246 ? 22.414 12.700 -14.728 1.00 74.19 246 ASP A C 1
ATOM 1832 O O . ASP A 1 246 ? 21.401 12.801 -14.018 1.00 74.19 246 ASP A O 1
ATOM 1836 N N . SER A 1 247 ? 23.589 12.274 -14.252 1.00 75.81 247 SER A N 1
ATOM 1837 C CA . SER A 1 247 ? 23.816 11.795 -12.878 1.00 75.81 247 SER A CA 1
ATOM 1838 C C . SER A 1 247 ? 22.811 10.706 -12.462 1.00 75.81 247 SER A C 1
ATOM 1840 O O . SER A 1 247 ? 21.945 10.953 -11.609 1.00 75.81 247 SER A O 1
ATOM 1842 N N . PRO A 1 248 ? 22.873 9.510 -13.077 1.00 79.94 248 PRO A N 1
ATOM 1843 C CA . PRO A 1 248 ? 21.936 8.437 -12.779 1.00 79.94 248 PRO A CA 1
ATOM 1844 C C . PRO A 1 248 ? 22.113 7.968 -11.332 1.00 79.94 248 PRO A C 1
ATOM 1846 O O . PRO A 1 248 ? 23.213 7.965 -10.788 1.00 79.94 248 PRO A O 1
ATOM 1849 N N . THR A 1 249 ? 21.029 7.561 -10.676 1.00 85.06 249 THR A N 1
ATOM 1850 C CA . THR A 1 249 ? 21.144 6.966 -9.339 1.00 85.06 249 THR A CA 1
ATOM 1851 C C . THR A 1 249 ? 21.594 5.512 -9.450 1.00 85.06 249 THR A C 1
ATOM 1853 O O . THR A 1 249 ? 21.393 4.868 -10.478 1.00 85.06 249 THR A O 1
ATOM 1856 N N . HIS A 1 250 ? 22.157 4.957 -8.374 1.00 88.75 250 HIS A N 1
ATOM 1857 C CA . HIS A 1 250 ? 22.546 3.542 -8.322 1.00 88.75 250 HIS A CA 1
ATOM 1858 C C . HIS A 1 250 ? 21.410 2.606 -8.793 1.00 88.75 250 HIS A C 1
ATOM 1860 O O . HIS A 1 250 ? 21.632 1.715 -9.609 1.00 88.75 250 HIS A O 1
ATOM 1866 N N . PHE A 1 251 ? 20.174 2.848 -8.350 1.00 88.56 251 PHE A N 1
ATOM 1867 C CA . PHE A 1 251 ? 19.014 2.048 -8.755 1.00 88.56 251 PHE A CA 1
ATOM 1868 C C . PHE A 1 251 ? 18.668 2.185 -10.240 1.00 88.56 251 PHE A C 1
ATOM 1870 O O . PHE A 1 251 ? 18.300 1.191 -10.863 1.00 88.56 251 PHE A O 1
ATOM 1877 N N . LEU A 1 252 ? 18.825 3.382 -10.813 1.00 90.44 252 LEU A N 1
ATOM 1878 C CA . LEU A 1 252 ? 18.598 3.597 -12.239 1.00 90.44 252 LEU A CA 1
ATOM 1879 C C . LEU A 1 252 ? 19.629 2.835 -13.075 1.00 90.44 252 LEU A C 1
ATOM 1881 O O . LEU A 1 252 ? 19.251 2.161 -14.026 1.00 90.44 252 LEU A O 1
ATOM 1885 N N . ILE A 1 253 ? 20.904 2.859 -12.672 1.00 90.75 253 ILE A N 1
ATOM 1886 C CA . ILE A 1 253 ? 21.966 2.076 -13.323 1.00 90.75 253 ILE A CA 1
ATOM 1887 C C . ILE A 1 253 ? 21.608 0.586 -13.305 1.00 90.75 253 ILE A C 1
ATOM 1889 O O . ILE A 1 253 ? 21.635 -0.061 -14.350 1.00 90.75 253 ILE A O 1
ATOM 1893 N N . LEU A 1 254 ? 21.211 0.046 -12.146 1.00 91.31 254 LEU A N 1
ATOM 1894 C CA . LEU A 1 254 ? 20.805 -1.358 -12.022 1.00 91.31 254 LEU A CA 1
ATOM 1895 C C . LEU A 1 254 ? 19.599 -1.707 -12.905 1.00 91.31 254 LEU A C 1
ATOM 1897 O O . LEU A 1 254 ? 19.557 -2.800 -13.470 1.00 91.31 254 LEU A O 1
ATOM 1901 N N . ALA A 1 255 ? 18.624 -0.806 -13.027 1.00 92.56 255 ALA A N 1
ATOM 1902 C CA . ALA A 1 255 ? 17.472 -1.010 -13.898 1.00 92.56 255 ALA A CA 1
ATOM 1903 C C . ALA A 1 255 ? 17.869 -1.006 -15.382 1.00 92.56 255 ALA A C 1
ATOM 1905 O O . ALA A 1 255 ? 17.425 -1.873 -16.132 1.00 92.56 255 ALA A O 1
ATOM 1906 N N . VAL A 1 256 ? 18.744 -0.082 -15.790 1.00 92.75 256 VAL A N 1
ATOM 1907 C CA . VAL A 1 256 ? 19.245 0.023 -17.167 1.00 92.75 256 VAL A CA 1
ATOM 1908 C C . VAL A 1 256 ? 20.033 -1.230 -17.552 1.00 92.75 256 VAL A C 1
ATOM 1910 O O . VAL A 1 256 ? 19.691 -1.865 -18.542 1.00 92.75 256 VAL A O 1
ATOM 1913 N N . ILE A 1 257 ? 21.023 -1.662 -16.761 1.00 92.25 257 ILE A N 1
ATOM 1914 C CA . ILE A 1 257 ? 21.872 -2.814 -17.134 1.00 92.25 257 ILE A CA 1
ATOM 1915 C C . ILE A 1 257 ? 21.127 -4.156 -17.145 1.00 92.25 257 ILE A C 1
ATOM 1917 O O . ILE A 1 257 ? 21.524 -5.083 -17.851 1.00 92.25 257 ILE A O 1
ATOM 1921 N N . ASN A 1 258 ? 20.050 -4.282 -16.366 1.00 91.44 258 ASN A N 1
ATOM 1922 C CA . ASN A 1 258 ? 19.223 -5.489 -16.351 1.00 91.44 258 ASN A CA 1
ATOM 1923 C C . ASN A 1 258 ? 18.090 -5.451 -17.382 1.00 91.44 258 ASN A C 1
ATOM 1925 O O . ASN A 1 258 ? 17.405 -6.458 -17.566 1.00 91.44 258 ASN A O 1
ATOM 1929 N N . SER A 1 259 ? 17.899 -4.324 -18.068 1.00 91.12 259 SER A N 1
ATOM 1930 C CA . SER A 1 259 ? 16.904 -4.202 -19.124 1.00 91.12 259 SER A CA 1
ATOM 1931 C C . SER A 1 259 ? 17.312 -5.014 -20.359 1.00 91.12 259 SER A C 1
ATOM 1933 O O . SER A 1 259 ? 18.488 -5.014 -20.744 1.00 91.12 259 SER A O 1
ATOM 1935 N N . PRO A 1 260 ? 16.368 -5.686 -21.045 1.00 86.94 260 PRO A N 1
ATOM 1936 C CA . PRO A 1 260 ? 16.669 -6.346 -22.314 1.00 86.94 260 PRO A CA 1
ATOM 1937 C C . PRO A 1 260 ? 17.150 -5.355 -23.388 1.00 86.94 260 PRO A C 1
ATOM 1939 O O . PRO A 1 260 ? 17.949 -5.743 -24.242 1.00 86.94 260 PRO A O 1
ATOM 1942 N N . HIS A 1 261 ? 16.737 -4.087 -23.288 1.00 88.56 261 HIS A N 1
ATOM 1943 C CA . HIS A 1 261 ? 16.973 -3.012 -24.261 1.00 88.56 261 HIS A CA 1
ATOM 1944 C C . HIS A 1 261 ? 18.371 -2.378 -24.188 1.00 88.56 261 HIS A C 1
ATOM 1946 O O . HIS A 1 261 ? 18.733 -1.580 -25.050 1.00 88.56 261 HIS A O 1
ATOM 1952 N N . VAL A 1 262 ? 19.188 -2.731 -23.189 1.00 92.25 262 VAL A N 1
ATOM 1953 C CA . VAL A 1 262 ? 20.520 -2.130 -23.020 1.00 92.25 262 VAL A CA 1
ATOM 1954 C C . VAL A 1 262 ? 21.529 -2.632 -24.054 1.00 92.25 262 VAL A C 1
ATOM 1956 O O . VAL A 1 262 ? 21.659 -3.845 -24.280 1.00 92.25 262 VAL A O 1
ATOM 1959 N N . ASN A 1 263 ? 22.282 -1.698 -24.638 1.00 90.75 263 ASN A N 1
ATOM 1960 C CA . ASN A 1 263 ? 23.365 -1.970 -25.582 1.00 90.75 263 ASN A CA 1
ATOM 1961 C C . ASN A 1 263 ? 24.765 -1.813 -24.944 1.00 90.75 263 ASN A C 1
ATOM 1963 O O . ASN A 1 263 ? 24.919 -1.309 -23.830 1.00 90.75 263 ASN A O 1
ATOM 1967 N N . CYS A 1 264 ? 25.804 -2.287 -25.643 1.00 90.19 264 CYS A N 1
ATOM 1968 C CA . CYS A 1 264 ? 27.180 -2.269 -25.131 1.00 90.19 264 CYS A CA 1
ATOM 1969 C C . CYS A 1 264 ? 27.727 -0.855 -24.903 1.00 90.19 264 CYS A C 1
ATOM 1971 O O . CYS A 1 264 ? 28.438 -0.639 -23.923 1.00 90.19 264 CYS A O 1
ATOM 1973 N N . LEU A 1 265 ? 27.367 0.098 -25.768 1.00 89.19 265 LEU A N 1
ATOM 1974 C CA . LEU A 1 265 ? 27.807 1.488 -25.659 1.00 89.19 265 LEU A CA 1
ATOM 1975 C C . LEU A 1 265 ? 27.276 2.123 -24.368 1.00 89.19 265 LEU A C 1
ATOM 1977 O O . LEU A 1 265 ? 28.052 2.657 -23.584 1.00 89.19 265 LEU A O 1
ATOM 1981 N N . GLN A 1 266 ? 25.987 1.952 -24.082 1.00 90.19 266 GLN A N 1
ATOM 1982 C CA . GLN A 1 266 ? 25.357 2.438 -22.853 1.00 90.19 266 GLN A CA 1
ATOM 1983 C C . GLN A 1 266 ? 26.015 1.847 -21.607 1.00 90.19 266 GLN A C 1
ATOM 1985 O O . GLN A 1 266 ? 26.317 2.569 -20.665 1.00 90.19 266 GLN A O 1
ATOM 1990 N N . MET A 1 267 ? 26.291 0.539 -21.592 1.00 89.00 267 MET A N 1
ATOM 1991 C CA . MET A 1 267 ? 26.993 -0.071 -20.457 1.00 89.00 267 MET A CA 1
ATOM 1992 C C . MET A 1 267 ? 28.412 0.487 -20.289 1.00 89.00 267 MET A C 1
ATOM 1994 O O . MET A 1 267 ? 28.839 0.707 -19.157 1.00 89.00 267 MET A O 1
ATOM 1998 N N . SER A 1 268 ? 29.118 0.771 -21.390 1.00 87.69 268 SER A N 1
ATOM 1999 C CA . SER A 1 268 ? 30.445 1.394 -21.333 1.00 87.69 268 SER A CA 1
ATOM 2000 C C . SER A 1 268 ? 30.402 2.825 -20.782 1.00 87.69 268 SER A C 1
ATOM 2002 O O . SER A 1 268 ? 31.219 3.172 -19.933 1.00 87.69 268 SER A O 1
ATOM 2004 N N . GLU A 1 269 ? 29.402 3.626 -21.161 1.00 87.75 269 GLU A N 1
ATOM 2005 C CA . GLU A 1 269 ? 29.193 4.973 -20.614 1.00 87.75 269 GLU A CA 1
ATOM 2006 C C . GLU A 1 269 ? 28.884 4.927 -19.110 1.00 87.75 269 GLU A C 1
ATOM 2008 O O . GLU A 1 269 ? 29.414 5.722 -18.330 1.00 87.75 269 GLU A O 1
ATOM 2013 N N . LEU A 1 270 ? 28.086 3.946 -18.672 1.00 87.88 270 LEU A N 1
ATOM 2014 C CA . LEU A 1 270 ? 27.752 3.758 -17.260 1.00 87.88 270 LEU A CA 1
ATOM 2015 C C . LEU A 1 270 ? 28.972 3.422 -16.392 1.00 87.88 270 LEU A C 1
ATOM 2017 O O . LEU A 1 270 ? 29.003 3.851 -15.238 1.00 87.88 270 LEU A O 1
ATOM 2021 N N . LEU A 1 271 ? 29.983 2.715 -16.915 1.00 85.19 271 LEU A N 1
ATOM 2022 C CA . LEU A 1 271 ? 31.221 2.410 -16.175 1.00 85.19 271 LEU A CA 1
ATOM 2023 C C . LEU A 1 271 ? 32.001 3.670 -15.784 1.00 85.19 271 LEU A C 1
ATOM 2025 O O . LEU A 1 271 ? 32.685 3.672 -14.762 1.00 85.19 271 LEU A O 1
ATOM 2029 N N . VAL A 1 272 ? 31.891 4.729 -16.587 1.00 84.81 272 VAL A N 1
ATOM 2030 C CA . VAL A 1 272 ? 32.596 6.003 -16.380 1.00 84.81 272 VAL A CA 1
ATOM 2031 C C . VAL A 1 272 ? 31.748 6.995 -15.569 1.00 84.81 272 VAL A C 1
ATOM 2033 O O . VAL A 1 272 ? 32.208 8.074 -15.198 1.00 84.81 272 VAL A O 1
ATOM 2036 N N . SER A 1 273 ? 30.506 6.639 -15.233 1.00 83.19 273 SER A N 1
ATOM 2037 C CA . SER A 1 273 ? 29.644 7.488 -14.413 1.00 83.19 273 SER A CA 1
ATOM 2038 C C . SER A 1 273 ? 30.129 7.565 -12.958 1.00 83.19 273 SER A C 1
ATOM 2040 O O . SER A 1 273 ? 30.616 6.582 -12.393 1.00 83.19 273 SER A O 1
ATOM 2042 N N . ALA A 1 274 ? 29.943 8.725 -12.315 1.00 79.25 274 ALA A N 1
ATOM 2043 C CA . ALA A 1 274 ? 30.346 8.940 -10.920 1.00 79.25 274 ALA A CA 1
ATOM 2044 C C . ALA A 1 274 ? 29.845 7.849 -9.942 1.00 79.25 274 ALA A C 1
ATOM 2046 O O . ALA A 1 274 ? 30.665 7.325 -9.190 1.00 79.25 274 ALA A O 1
ATOM 2047 N N . PRO A 1 275 ? 28.572 7.394 -9.980 1.00 77.44 275 PRO A N 1
ATOM 2048 C CA . PRO A 1 275 ? 28.104 6.347 -9.069 1.00 77.44 275 PRO A CA 1
ATOM 2049 C C . PRO A 1 275 ? 28.790 4.990 -9.269 1.00 77.44 275 PRO A C 1
ATOM 2051 O O . PRO A 1 275 ? 28.935 4.237 -8.307 1.00 77.44 275 PRO A O 1
ATOM 2054 N N . ALA A 1 276 ? 29.177 4.648 -10.503 1.00 73.69 276 ALA A N 1
ATOM 2055 C CA . ALA A 1 276 ? 29.908 3.414 -10.778 1.00 73.69 276 ALA A CA 1
ATOM 2056 C C . ALA A 1 276 ? 31.352 3.513 -10.273 1.00 73.69 276 ALA A C 1
ATOM 2058 O O . ALA A 1 276 ? 31.836 2.593 -9.621 1.00 73.69 276 ALA A O 1
ATOM 2059 N N . LEU A 1 277 ? 32.012 4.651 -10.497 1.00 80.81 277 LEU A N 1
ATOM 2060 C CA . LEU A 1 277 ? 33.380 4.889 -10.031 1.00 80.81 277 LEU A CA 1
ATOM 2061 C C . LEU A 1 277 ? 33.484 4.953 -8.498 1.00 80.81 277 LEU A C 1
ATOM 2063 O O . LEU A 1 277 ? 34.478 4.511 -7.925 1.00 80.81 277 LEU A O 1
ATOM 2067 N N . GLU A 1 278 ? 32.453 5.459 -7.823 1.00 86.69 278 GLU A N 1
ATOM 2068 C CA . GLU A 1 278 ? 32.394 5.545 -6.359 1.00 86.69 278 GLU A CA 1
ATOM 2069 C C . GLU A 1 278 ? 32.000 4.217 -5.685 1.00 86.69 278 GLU A C 1
ATOM 2071 O O . GLU A 1 278 ? 32.210 4.045 -4.482 1.00 86.69 278 GLU A O 1
ATOM 2076 N N . ASN A 1 279 ? 31.446 3.255 -6.435 1.00 87.50 279 ASN A N 1
ATOM 2077 C CA . ASN A 1 279 ? 30.981 1.974 -5.908 1.00 87.50 279 ASN A CA 1
ATOM 2078 C C . ASN A 1 279 ? 31.544 0.791 -6.707 1.00 87.50 279 ASN A C 1
ATOM 2080 O O . ASN A 1 279 ? 30.965 0.343 -7.697 1.00 87.50 279 ASN A O 1
ATOM 2084 N N . ALA A 1 280 ? 32.624 0.201 -6.188 1.00 87.06 280 ALA A N 1
ATOM 2085 C CA . ALA A 1 280 ? 33.281 -0.960 -6.789 1.00 87.06 280 ALA A CA 1
ATOM 2086 C C . ALA A 1 280 ? 32.337 -2.159 -7.021 1.00 87.06 280 ALA A C 1
ATOM 2088 O O . ALA A 1 280 ? 32.509 -2.909 -7.981 1.00 87.06 280 ALA A O 1
ATOM 2089 N N . GLY A 1 281 ? 31.321 -2.348 -6.170 1.00 88.56 281 GLY A N 1
ATOM 2090 C CA . GLY A 1 281 ? 30.322 -3.403 -6.351 1.00 88.56 281 GLY A CA 1
ATOM 2091 C C . GLY A 1 281 ? 29.439 -3.161 -7.575 1.00 88.56 281 GLY A C 1
ATOM 2092 O O . GLY A 1 281 ? 29.214 -4.077 -8.368 1.00 88.56 281 GLY A O 1
ATOM 2093 N N . LEU A 1 282 ? 28.985 -1.920 -7.763 1.00 89.06 282 LEU A N 1
ATOM 2094 C CA . LEU A 1 282 ? 28.211 -1.527 -8.938 1.00 89.06 282 LEU A CA 1
ATOM 2095 C C . LEU A 1 282 ? 29.057 -1.618 -10.212 1.00 89.06 282 LEU A C 1
ATOM 2097 O O . LEU A 1 282 ? 28.609 -2.214 -11.187 1.00 89.06 282 LEU A O 1
ATOM 2101 N N . TYR A 1 283 ? 30.294 -1.120 -10.177 1.00 88.56 283 TYR A N 1
ATOM 2102 C CA . TYR A 1 283 ? 31.246 -1.227 -11.285 1.00 88.56 283 TYR A CA 1
ATOM 2103 C C . TYR A 1 283 ? 31.437 -2.678 -11.750 1.00 88.56 283 TYR A C 1
ATOM 2105 O O . TYR A 1 283 ? 31.236 -2.998 -12.922 1.00 88.56 283 TYR A O 1
ATOM 2113 N N . ASN A 1 284 ? 31.727 -3.588 -10.813 1.00 90.00 284 ASN A N 1
ATOM 2114 C CA . ASN A 1 284 ? 31.881 -5.012 -11.113 1.00 90.00 284 ASN A CA 1
ATOM 2115 C C . ASN A 1 284 ? 30.583 -5.645 -11.634 1.00 90.00 284 ASN A C 1
ATOM 2117 O O . ASN A 1 284 ? 30.626 -6.528 -12.485 1.00 90.00 284 ASN A O 1
ATOM 2121 N N . THR A 1 285 ? 29.423 -5.189 -11.154 1.00 91.62 285 THR A N 1
ATOM 2122 C CA . THR A 1 285 ? 28.122 -5.661 -11.652 1.00 91.62 285 THR A CA 1
ATOM 2123 C C . THR A 1 285 ? 27.927 -5.285 -13.121 1.00 91.62 285 THR A C 1
ATOM 2125 O O . THR A 1 285 ? 27.499 -6.127 -13.911 1.00 91.62 285 THR A O 1
ATOM 2128 N N . ILE A 1 286 ? 28.287 -4.056 -13.508 1.00 90.06 286 ILE A N 1
ATOM 2129 C CA . ILE A 1 286 ? 28.228 -3.605 -14.905 1.00 90.06 286 ILE A CA 1
ATOM 2130 C C . ILE A 1 286 ? 29.199 -4.428 -15.763 1.00 90.06 286 ILE A C 1
ATOM 2132 O O . ILE A 1 286 ? 28.788 -4.949 -16.799 1.00 90.06 286 ILE A O 1
ATOM 2136 N N . LE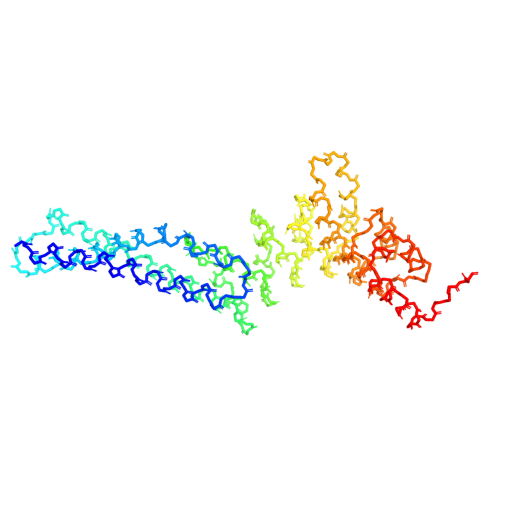U A 1 287 ? 30.445 -4.625 -15.313 1.00 89.81 287 LEU A N 1
ATOM 2137 C CA . LEU A 1 287 ? 31.434 -5.442 -16.030 1.00 89.81 287 LEU A CA 1
ATOM 2138 C C . LEU A 1 287 ? 30.958 -6.879 -16.255 1.00 89.81 287 LEU A C 1
ATOM 2140 O O . LEU A 1 287 ? 31.018 -7.376 -17.379 1.00 89.81 287 LEU A O 1
ATOM 2144 N N . ASN A 1 288 ? 30.433 -7.530 -15.215 1.00 90.81 288 ASN A N 1
ATOM 2145 C CA . ASN A 1 288 ? 29.891 -8.882 -15.330 1.00 90.81 288 ASN A CA 1
ATOM 2146 C C . ASN A 1 288 ? 28.761 -8.927 -16.369 1.00 90.81 288 ASN A C 1
ATOM 2148 O O . ASN A 1 288 ? 28.737 -9.809 -17.229 1.00 90.81 288 ASN A O 1
ATOM 2152 N N . LYS A 1 289 ? 27.867 -7.931 -16.361 1.00 91.06 289 LYS A N 1
ATOM 2153 C CA . LYS A 1 289 ? 26.781 -7.840 -17.342 1.00 91.06 289 LYS A CA 1
ATOM 2154 C C . LYS A 1 289 ? 27.284 -7.633 -18.771 1.00 91.06 289 LYS A C 1
ATOM 2156 O O . LYS A 1 289 ? 26.751 -8.236 -19.703 1.00 91.06 289 LYS A O 1
ATOM 2161 N N . MET A 1 290 ? 28.333 -6.833 -18.949 1.00 90.88 290 MET A N 1
ATOM 2162 C CA . MET A 1 290 ? 28.997 -6.660 -20.241 1.00 90.88 290 MET A CA 1
ATOM 2163 C C . MET A 1 290 ? 29.617 -7.970 -20.732 1.00 90.88 290 MET A C 1
ATOM 2165 O O . MET A 1 290 ? 29.424 -8.320 -21.895 1.00 90.88 290 MET A O 1
ATOM 2169 N N . THR A 1 291 ? 30.279 -8.734 -19.854 1.00 89.75 291 THR A N 1
ATOM 2170 C CA . THR A 1 291 ? 30.811 -10.057 -20.216 1.00 89.75 291 THR A CA 1
ATOM 2171 C C . THR A 1 291 ? 29.707 -11.055 -20.571 1.00 89.75 291 THR A C 1
ATOM 2173 O O . THR A 1 291 ? 29.842 -11.760 -21.565 1.00 89.75 291 THR A O 1
ATOM 2176 N N . GLU A 1 292 ? 28.576 -11.065 -19.852 1.00 89.00 292 GLU A N 1
ATOM 2177 C CA . GLU A 1 292 ? 27.410 -11.901 -20.191 1.00 89.00 292 GLU A CA 1
ATOM 2178 C C . GLU A 1 292 ? 26.850 -11.586 -21.588 1.00 89.00 292 GLU A C 1
ATOM 2180 O O . GLU A 1 292 ? 26.428 -12.491 -22.308 1.00 89.00 292 GLU A O 1
ATOM 2185 N N . LYS A 1 293 ? 26.851 -10.306 -21.986 1.00 88.00 293 LYS A N 1
ATOM 2186 C CA . LYS A 1 293 ? 26.386 -9.846 -23.305 1.00 88.00 293 LYS A CA 1
ATOM 2187 C C . LYS A 1 293 ? 27.475 -9.858 -24.393 1.00 88.00 293 LYS A C 1
ATOM 2189 O O . LYS A 1 293 ? 27.192 -9.425 -25.507 1.00 88.00 293 LYS A O 1
ATOM 2194 N N . ASN A 1 294 ? 28.679 -10.370 -24.112 1.00 88.38 294 ASN A N 1
ATOM 2195 C CA . ASN A 1 294 ? 29.842 -10.344 -25.016 1.00 88.38 294 ASN A CA 1
ATOM 2196 C C . ASN A 1 294 ? 30.194 -8.932 -25.531 1.00 88.38 294 ASN A C 1
ATOM 2198 O O . ASN A 1 294 ? 30.571 -8.752 -26.689 1.00 88.38 294 ASN A O 1
ATOM 2202 N N . CYS A 1 295 ? 30.054 -7.920 -24.677 1.00 86.38 295 CYS A N 1
ATOM 2203 C CA . CYS A 1 295 ? 30.475 -6.558 -24.976 1.00 86.38 295 CYS A CA 1
ATOM 2204 C C . CYS A 1 295 ? 31.980 -6.413 -24.726 1.00 86.38 295 CYS A C 1
ATOM 2206 O O . CYS A 1 295 ? 32.443 -6.615 -23.604 1.00 86.38 295 CYS A O 1
ATOM 2208 N N . PHE A 1 296 ? 32.738 -6.039 -25.754 1.00 72.94 296 PHE A N 1
ATOM 2209 C CA . PHE A 1 296 ? 34.167 -5.764 -25.627 1.00 72.94 296 PHE A CA 1
ATOM 2210 C C . PHE A 1 296 ? 34.374 -4.291 -25.275 1.00 72.94 296 PHE A C 1
ATOM 2212 O O . PHE A 1 296 ? 33.877 -3.410 -25.973 1.00 72.94 296 PHE A O 1
ATOM 2219 N N . VAL A 1 297 ? 35.088 -4.033 -24.181 1.00 59.34 297 VAL A N 1
ATOM 2220 C CA . VAL A 1 297 ? 35.631 -2.704 -23.892 1.00 59.34 297 VAL A CA 1
ATOM 2221 C C . VAL A 1 297 ? 36.896 -2.594 -24.739 1.00 59.34 297 VAL A C 1
ATOM 2223 O O . VAL A 1 297 ? 37.831 -3.365 -24.526 1.00 59.34 297 VAL A O 1
ATOM 2226 N N . GLU A 1 298 ? 36.910 -1.725 -25.751 1.00 51.81 298 GLU A N 1
ATOM 2227 C CA . GLU A 1 298 ? 38.182 -1.355 -26.380 1.00 51.81 298 GLU A CA 1
ATOM 2228 C C . GLU A 1 298 ? 39.026 -0.659 -25.305 1.00 51.81 298 GLU A C 1
ATOM 2230 O O . GLU A 1 298 ? 38.600 0.346 -24.735 1.00 51.81 298 GLU A O 1
ATOM 2235 N N . ASN A 1 299 ? 40.159 -1.283 -24.965 1.00 43.44 299 ASN A N 1
ATOM 2236 C CA . ASN A 1 299 ? 41.154 -0.756 -24.028 1.00 43.44 299 ASN A CA 1
ATOM 2237 C C . ASN A 1 299 ? 41.761 0.558 -24.523 1.00 43.44 299 ASN A C 1
ATOM 2239 O O . ASN A 1 299 ? 42.067 0.632 -25.736 1.00 43.44 299 ASN A O 1
#

Radius of gyration: 27.77 Å; Cα contacts (8 Å, |Δi|>4): 366; chains: 1; bounding box: 74×42×78 Å

Organism: NCBI:txid42354

Foldseek 3Di:
DVVLVVQLQVLLVCQLVVLQVVLVVCLVPDPDPCSVVSNVCSVVRSNVSSVLSSLVSLLVVLVVCCVVVVDDCPDPSNVSSVVSVVVVVVVVVLVVLLVVLLVLLQPQPRAQVSLVVSLPDDRPPPVVSSLLSLLQHQNHDQVSLLVQLPDPDLSSQLSSLQHQNHDQVSLVSQLVDDLFLSRCLSVLLHQSYDPVSLVSLLCVLVVVPVDPDVVRSLSSLQRRLLSNLLHQNNDLVSNVSSLPDDQHDLSSLVSNLPHPSHDLVSLVVVLPHPVNVVDVVSNVVSVVSCVVVVRDDPD

Solvent-accessible surface area (backbone atoms only — not comparable to full-atom values): 15960 Å² total; per-residue (Å²): 113,71,68,60,57,51,51,33,52,51,24,19,51,49,22,22,51,54,47,41,52,51,47,54,52,52,34,77,70,46,90,53,88,70,32,64,57,53,67,77,42,36,65,76,55,15,53,57,31,14,51,51,25,22,50,52,46,48,27,52,52,30,52,51,32,40,75,70,67,76,40,54,81,87,32,69,62,35,44,52,28,51,51,53,50,50,52,50,50,50,52,51,52,50,50,52,51,42,51,51,41,36,52,48,31,64,38,93,82,50,51,47,69,58,48,50,56,46,72,71,53,89,53,95,67,71,44,64,64,36,48,34,30,41,24,58,33,80,61,45,49,46,73,58,34,44,62,41,31,74,46,89,48,39,67,35,19,12,32,25,29,45,30,88,53,48,46,58,68,36,47,51,55,43,68,70,51,72,85,45,44,69,31,40,25,24,34,38,50,27,80,72,61,51,70,70,54,54,52,49,61,58,46,51,73,65,67,51,78,77,66,88,47,72,64,61,54,52,49,27,46,40,47,24,50,14,28,32,42,52,24,87,74,53,52,64,76,60,41,53,58,60,69,67,42,83,85,61,46,72,56,25,52,56,21,36,74,69,20,90,82,57,53,59,67,60,55,55,56,48,54,74,31,68,61,23,68,76,28,67,70,54,32,51,51,52,51,52,51,32,57,77,69,70,43,78,79,86,129

Secondary structure (DSSP, 8-state):
-HHHHHHHHHHHHHHHHHHHHHHHHHHHH---GGGGHHHHTHHHHHHHHHHHHHHHHHHHHHHHHHHTTSS-TTSHHHHHHHHHHHHHHHHHHHHHHHHHHHHHHH-TT--HHHHHHHHHS--SSSHHHHHHHHHH-TT--HHHHHHHHT-S-HHHHHHHHH-TT--HHHHHHHHHS---HHHHHHHHT-TT--HHHHHHHHHHHHH-TT-S-HHHHHHHIIIIIHHHHT-TTS-HHHHHHHHT-SS--HHHHHHHHHSTT--HHHHHHHHTSHHHHH-HHHHHHHHHHHHHTT-----

Nearest PDB structures (foldseek):
  6j2q-assembly1_Z  TM=3.847E-01  e=2.709E+00  Saccharomyces cerevisiae S288C
  2z5k-assembly1_A  TM=3.031E-01  e=2.709E+00  Homo sapiens
  6xns-assembly1_B  TM=2.403E-01  e=1.427E+00  synthetic construct
  2bku-assembly1_B  TM=2.639E-01  e=8.969E+00  Saccharomyces cerevisiae

pLDDT: mean 91.2, std 8.79, range [43.44, 98.25]

Sequence (299 aa):
MQNRTAFLKAGAYAGFAGTTIFIVQAVFTSASSTAAIGLIMIPFYGFPAAGVGWALVYSAFAVLDLRSGKASWNSRNVQFAAVFLAVLLFAGLVFFAQQRALAVAKNPVSAPQALEAVSQHWIPWGRREVEIALAQHPATPTAILERLAVSSDNAVVQQVGANANTTLEALEGIAAGALTYERVTGLAGNQKISRAMMEKLIAATLNDINATDPVRQGLYKTYVLSALAANAVLPQDLFDRVAASDSPTHFLILAVINSPHVNCLQMSELLVSAPALENAGLYNTILNKMTEKNCFVEN

Mean predicted aligned error: 7.44 Å